Protein AF-A0A0F9E8B2-F1 (afdb_monomer_lite)

Foldseek 3Di:
DWAFDLAWDADPPAQFIFGAIPVRDTAEGFAQVCRPPPVSRVDHDDLVRAPPLPAQQFLPLGGGNHDVVFFWGKDFADDPDPQNPHAHPTHGIGTGGQWEDDPNDIAGAFAKDKDDQQCLQQQFAFDFIWIWTRHSHDIDIHTLDTQCQWHKDWDDDPNGIDIDTDGAFFPCQQVDFFQVVLPPPVRHQKHKAFAFHLDAPPVRAAWFQDPVRGTDGADPPHPGGGMGIFGPNAGYDPPVDPPDCLVVLLVSLDDDDDWDWDQDPVGFTFTCPPQQCQPDDGGDGPVPGHLPGPNLVVSQSRSSRNYNGAWDAHSVRHTDPPPDRSDDDDDDDPPD

pLDDT: mean 89.13, std 10.37, range [38.72, 98.44]

Organism: NCBI:txid412755

Structure (mmCIF, N/CA/C/O backbone):
data_AF-A0A0F9E8B2-F1
#
_entry.id   AF-A0A0F9E8B2-F1
#
loop_
_atom_site.group_PDB
_atom_site.id
_atom_site.type_symbol
_atom_site.label_atom_id
_atom_site.label_alt_id
_atom_site.label_comp_id
_atom_site.label_asym_id
_atom_site.label_entity_id
_atom_site.label_seq_id
_atom_site.pdbx_PDB_ins_code
_atom_site.Cartn_x
_atom_site.Cartn_y
_atom_site.Cartn_z
_atom_site.occupancy
_atom_site.B_iso_or_equiv
_atom_site.auth_seq_id
_atom_site.auth_comp_id
_atom_site.auth_asym_id
_atom_site.auth_atom_id
_atom_site.pdbx_PDB_model_num
ATOM 1 N N . ASN A 1 1 ? 31.759 -3.187 -51.286 1.00 80.44 1 ASN A N 1
ATOM 2 C CA . ASN A 1 1 ? 31.702 -1.986 -50.431 1.00 80.44 1 ASN A CA 1
ATOM 3 C C . ASN A 1 1 ? 30.335 -1.916 -49.799 1.00 80.44 1 ASN A C 1
ATOM 5 O O . ASN A 1 1 ? 29.360 -1.803 -50.535 1.00 80.44 1 ASN A O 1
ATOM 9 N N . CYS A 1 2 ? 30.282 -2.050 -48.478 1.00 89.75 2 CYS A N 1
ATOM 10 C CA . CYS A 1 2 ? 29.084 -1.773 -47.693 1.00 89.75 2 CYS A CA 1
ATOM 11 C C . CYS A 1 2 ? 28.937 -0.250 -47.540 1.00 89.75 2 CYS A C 1
ATOM 13 O O . CYS A 1 2 ? 29.928 0.474 -47.664 1.00 89.75 2 CYS A O 1
ATOM 15 N N . GLY A 1 3 ? 27.720 0.244 -47.345 1.00 92.75 3 GLY A N 1
ATOM 16 C CA . GLY A 1 3 ? 27.439 1.671 -47.211 1.00 92.75 3 GLY A CA 1
ATOM 17 C C . GLY A 1 3 ? 26.191 1.952 -46.371 1.00 92.75 3 GLY A C 1
ATOM 18 O O . GLY A 1 3 ? 25.526 1.005 -45.949 1.00 92.75 3 GLY A O 1
ATOM 19 N N . PRO A 1 4 ? 25.868 3.237 -46.142 1.00 95.94 4 PRO A N 1
ATOM 20 C CA . PRO A 1 4 ? 24.740 3.655 -45.312 1.00 95.94 4 PRO A CA 1
ATOM 21 C C . PRO A 1 4 ? 23.388 3.118 -45.793 1.00 95.94 4 PRO A C 1
ATOM 23 O O . PRO A 1 4 ? 23.153 3.023 -47.002 1.00 95.94 4 PRO A O 1
ATOM 26 N N . THR A 1 5 ? 22.467 2.843 -44.864 1.00 96.44 5 THR A N 1
ATOM 27 C CA . THR A 1 5 ? 21.062 2.531 -45.183 1.00 96.44 5 THR A CA 1
ATOM 28 C C . THR A 1 5 ? 20.081 3.223 -44.238 1.00 96.44 5 THR A C 1
ATOM 30 O O . THR A 1 5 ? 20.469 3.899 -43.292 1.00 96.44 5 THR A O 1
ATOM 33 N N . GLU A 1 6 ? 18.790 3.067 -44.530 1.00 96.75 6 GLU A N 1
ATOM 34 C CA . GLU A 1 6 ? 17.672 3.491 -43.679 1.00 96.75 6 GLU A CA 1
ATOM 35 C C . GLU A 1 6 ? 17.124 2.357 -42.802 1.00 96.75 6 GLU A C 1
ATOM 37 O O . GLU A 1 6 ? 16.133 2.539 -42.101 1.00 96.75 6 GLU A O 1
ATOM 42 N N . ARG A 1 7 ? 17.725 1.167 -42.863 1.00 97.88 7 ARG A N 1
ATOM 43 C CA . ARG A 1 7 ? 17.273 0.020 -42.081 1.00 97.88 7 ARG A CA 1
ATOM 44 C C . ARG A 1 7 ? 17.800 0.145 -40.662 1.00 97.88 7 ARG A C 1
ATOM 46 O O . ARG A 1 7 ? 18.973 0.464 -40.467 1.00 97.88 7 ARG A O 1
ATOM 53 N N . THR A 1 8 ? 16.941 -0.164 -39.702 1.00 98.44 8 THR A N 1
ATOM 54 C CA . THR A 1 8 ? 17.300 -0.262 -38.289 1.00 98.44 8 THR A CA 1
ATOM 55 C C . THR A 1 8 ? 17.007 -1.658 -37.749 1.00 98.44 8 THR A C 1
ATOM 57 O O . THR A 1 8 ? 16.331 -2.449 -38.415 1.00 98.44 8 THR A O 1
ATOM 60 N N . VAL A 1 9 ? 17.560 -1.989 -36.582 1.00 98.38 9 VAL A N 1
ATOM 61 C CA . VAL A 1 9 ? 17.385 -3.286 -35.917 1.00 98.38 9 VAL A CA 1
ATOM 62 C C . VAL A 1 9 ? 17.543 -3.148 -34.400 1.00 98.38 9 VAL A C 1
ATOM 64 O O . VAL A 1 9 ? 18.295 -2.286 -33.946 1.00 98.38 9 VAL A O 1
ATOM 67 N N . CYS A 1 10 ? 16.877 -4.019 -33.638 1.00 98.06 10 CYS A N 1
ATOM 68 C CA . CYS A 1 10 ? 17.237 -4.298 -32.244 1.00 98.06 10 CYS A CA 1
ATOM 69 C C . CYS A 1 10 ? 18.294 -5.395 -32.192 1.00 98.06 10 CYS A C 1
ATOM 71 O O . CYS A 1 10 ? 18.151 -6.428 -32.853 1.00 98.06 10 CYS A O 1
ATOM 73 N N . VAL A 1 11 ? 19.343 -5.184 -31.407 1.00 95.31 11 VAL A N 1
ATOM 74 C CA . VAL A 1 11 ? 20.424 -6.156 -31.246 1.00 95.31 11 VAL A CA 1
ATOM 75 C C . VAL A 1 11 ? 20.169 -6.979 -29.986 1.00 95.31 11 VAL A C 1
ATOM 77 O O . VAL A 1 11 ? 19.734 -6.460 -28.966 1.00 95.31 11 VAL A O 1
ATOM 80 N N . GLU A 1 12 ? 20.413 -8.285 -30.052 1.00 91.94 12 GLU A N 1
ATOM 81 C CA . GLU A 1 12 ? 20.274 -9.153 -28.881 1.00 91.94 12 GLU A CA 1
ATOM 82 C C . GLU A 1 12 ? 21.251 -8.717 -27.775 1.00 91.94 12 GLU A C 1
ATOM 84 O O . GLU A 1 12 ? 22.438 -8.521 -28.041 1.00 91.94 12 GLU A O 1
ATOM 89 N N . ASN A 1 13 ? 20.762 -8.603 -26.536 1.00 89.12 13 ASN A N 1
ATOM 90 C CA . ASN A 1 13 ? 21.507 -8.088 -25.374 1.00 89.12 13 ASN A CA 1
ATOM 91 C C . ASN A 1 13 ? 21.935 -6.611 -25.477 1.00 89.12 13 ASN A C 1
ATOM 93 O O . ASN A 1 13 ? 22.903 -6.208 -24.834 1.00 89.12 13 ASN A O 1
ATOM 97 N N . SER A 1 14 ? 21.233 -5.813 -26.278 1.00 93.38 14 SER A N 1
ATOM 98 C CA . SER A 1 14 ? 21.387 -4.361 -26.336 1.00 93.38 14 SER A CA 1
ATOM 99 C C . SER A 1 14 ? 20.008 -3.713 -26.321 1.00 93.38 14 SER A C 1
ATOM 101 O O . SER A 1 14 ? 19.057 -4.219 -26.920 1.00 93.38 14 SER A O 1
ATOM 103 N N . ASP A 1 15 ? 19.904 -2.598 -25.607 1.00 95.94 15 ASP A N 1
ATOM 104 C CA . ASP A 1 15 ? 18.668 -1.826 -25.528 1.00 95.94 15 ASP A CA 1
ATOM 105 C C . ASP A 1 15 ? 18.514 -0.886 -26.715 1.00 95.94 15 ASP A C 1
ATOM 107 O O . ASP A 1 15 ? 17.421 -0.396 -26.973 1.00 95.94 15 ASP A O 1
ATOM 111 N N . GLU A 1 16 ? 19.597 -0.585 -27.423 1.00 97.75 16 GLU A N 1
ATOM 112 C CA . GLU A 1 16 ? 19.636 0.444 -28.442 1.00 97.75 16 GLU A CA 1
ATOM 113 C C . GLU A 1 16 ? 19.047 -0.008 -29.786 1.00 97.75 16 GLU A C 1
ATOM 115 O O . GLU A 1 16 ? 19.084 -1.171 -30.197 1.00 97.75 16 GLU A O 1
ATOM 120 N N . VAL A 1 17 ? 18.528 0.966 -30.530 1.00 98.38 17 VAL A N 1
ATOM 121 C CA . VAL A 1 17 ? 18.198 0.799 -31.945 1.00 98.38 17 VAL A CA 1
ATOM 122 C C . VAL A 1 17 ? 19.458 1.087 -32.748 1.00 98.38 17 VAL A C 1
ATOM 124 O O . VAL A 1 17 ? 20.000 2.187 -32.664 1.00 98.38 17 VAL A O 1
ATOM 127 N N . HIS A 1 18 ? 19.890 0.151 -33.588 1.00 98.31 18 HIS A N 1
ATOM 128 C CA . HIS A 1 18 ? 21.066 0.316 -34.444 1.00 98.31 18 HIS A CA 1
ATOM 129 C C . HIS A 1 18 ? 20.686 0.484 -35.909 1.00 98.31 18 HIS A C 1
ATOM 131 O O . HIS A 1 18 ? 19.728 -0.124 -36.386 1.00 98.31 18 HIS A O 1
ATOM 137 N N . PHE A 1 19 ? 21.471 1.258 -36.657 1.00 98.12 19 PHE A N 1
ATOM 138 C CA . PHE A 1 19 ? 21.448 1.202 -38.114 1.00 98.12 19 PHE A CA 1
ATOM 139 C C . PHE A 1 19 ? 22.011 -0.132 -38.629 1.00 98.12 19 PHE A C 1
ATOM 141 O O . PHE A 1 19 ? 22.868 -0.754 -38.003 1.00 98.12 19 PHE A O 1
ATOM 148 N N . LEU A 1 20 ? 21.581 -0.534 -39.825 1.00 97.75 20 LEU A N 1
ATOM 149 C CA . LEU A 1 20 ? 22.220 -1.586 -40.615 1.00 97.75 20 LEU A CA 1
ATOM 150 C C . LEU A 1 20 ? 22.901 -0.990 -41.849 1.00 97.75 20 LEU A C 1
ATOM 152 O O . LEU A 1 20 ? 22.376 -0.068 -42.477 1.00 97.75 20 LEU A O 1
ATOM 156 N N . ASP A 1 21 ? 24.047 -1.532 -42.247 1.00 96.44 21 ASP A N 1
ATOM 157 C CA . ASP A 1 21 ? 24.669 -1.191 -43.530 1.00 96.44 21 ASP A CA 1
ATOM 158 C C . ASP A 1 21 ? 24.042 -1.976 -44.709 1.00 96.44 21 ASP A C 1
ATOM 160 O O . ASP A 1 21 ? 23.182 -2.848 -44.542 1.00 96.44 21 ASP A O 1
ATOM 164 N N . THR A 1 22 ? 24.457 -1.676 -45.946 1.00 96.62 22 THR A N 1
ATOM 165 C CA . THR A 1 22 ? 23.953 -2.370 -47.151 1.00 96.62 22 THR A CA 1
ATOM 166 C C . THR A 1 22 ? 24.322 -3.855 -47.215 1.00 96.62 22 THR A C 1
ATOM 168 O O . THR A 1 22 ? 23.756 -4.581 -48.032 1.00 96.62 22 THR A O 1
ATOM 171 N N . CYS A 1 23 ? 25.251 -4.312 -46.376 1.00 96.19 23 CYS A N 1
ATOM 172 C CA . CYS A 1 23 ? 25.655 -5.706 -46.230 1.00 96.19 23 CYS A CA 1
ATOM 173 C C . CYS A 1 23 ? 24.922 -6.420 -45.080 1.00 96.19 23 CYS A C 1
ATOM 175 O O . CYS A 1 23 ? 25.044 -7.637 -44.961 1.00 96.19 23 CYS A O 1
ATOM 177 N N . GLY A 1 24 ? 24.134 -5.694 -44.279 1.00 95.19 24 GLY A N 1
ATOM 178 C CA . GLY A 1 24 ? 23.417 -6.218 -43.120 1.00 95.19 24 GLY A CA 1
ATOM 179 C C . GLY A 1 24 ? 24.245 -6.270 -41.836 1.00 95.19 24 GLY A C 1
ATOM 180 O O . GLY A 1 24 ? 23.806 -6.905 -40.883 1.00 95.19 24 GLY A O 1
ATOM 181 N N . ASN A 1 25 ? 25.412 -5.625 -41.793 1.00 95.69 25 ASN A N 1
ATOM 182 C CA . ASN A 1 25 ? 26.178 -5.500 -40.556 1.00 95.69 25 ASN A CA 1
ATOM 183 C C . ASN A 1 25 ? 25.550 -4.433 -39.653 1.00 95.69 25 ASN A C 1
ATOM 185 O O . ASN A 1 25 ? 25.033 -3.425 -40.145 1.00 95.69 25 ASN A O 1
ATOM 189 N N . ILE A 1 26 ? 25.637 -4.653 -38.340 1.00 96.62 26 ILE A N 1
ATOM 190 C CA . ILE A 1 26 ? 25.276 -3.664 -37.321 1.00 96.62 26 ILE A CA 1
ATOM 191 C C . ILE A 1 26 ? 26.219 -2.465 -37.462 1.00 96.62 26 ILE A C 1
ATOM 193 O O . ILE A 1 26 ? 27.437 -2.630 -37.515 1.00 96.62 26 ILE A O 1
ATOM 197 N N . ALA A 1 27 ? 25.636 -1.275 -37.546 1.00 96.44 27 ALA A N 1
ATOM 198 C CA . ALA A 1 27 ? 26.332 0.001 -37.530 1.00 96.44 27 ALA A CA 1
ATOM 199 C C . ALA A 1 27 ? 25.998 0.753 -36.229 1.00 96.44 27 ALA A C 1
ATOM 201 O O . ALA A 1 27 ? 25.537 0.171 -35.244 1.00 96.44 27 ALA A O 1
ATOM 202 N N . ASN A 1 28 ? 26.246 2.058 -36.208 1.00 97.75 28 ASN A N 1
ATOM 203 C CA . ASN A 1 28 ? 26.031 2.875 -35.023 1.00 97.75 28 ASN A CA 1
ATOM 204 C C . ASN A 1 28 ? 24.566 2.989 -34.607 1.00 97.75 28 ASN A C 1
ATOM 206 O O . ASN A 1 28 ? 23.651 2.688 -35.381 1.00 97.75 28 ASN A O 1
ATOM 210 N N . ILE A 1 29 ? 24.375 3.441 -33.367 1.00 98.19 29 ILE A N 1
ATOM 211 C CA . ILE A 1 29 ? 23.065 3.750 -32.801 1.00 98.19 29 ILE A CA 1
ATOM 212 C C . ILE A 1 29 ? 22.300 4.663 -33.768 1.00 98.19 29 ILE A C 1
ATOM 214 O O . ILE A 1 29 ? 22.851 5.531 -34.445 1.00 98.19 29 ILE A O 1
ATOM 218 N N . TYR A 1 30 ? 21.003 4.434 -33.880 1.00 98.12 30 TYR A N 1
ATOM 219 C CA . TYR A 1 30 ? 20.139 5.212 -34.738 1.00 98.12 30 TYR A CA 1
ATOM 220 C C . TYR A 1 30 ? 20.132 6.685 -34.296 1.00 98.12 30 TYR A C 1
ATOM 222 O O . TYR A 1 30 ? 19.660 7.027 -33.219 1.00 98.12 30 TYR A O 1
ATOM 230 N N . ASP A 1 31 ? 20.622 7.569 -35.160 1.00 97.56 31 ASP A N 1
ATOM 231 C CA . ASP A 1 31 ? 20.457 9.020 -35.063 1.00 97.56 31 ASP A CA 1
ATOM 232 C C . ASP A 1 31 ? 20.063 9.538 -36.449 1.00 97.56 31 ASP A C 1
ATOM 234 O O . ASP A 1 31 ? 20.843 9.502 -37.410 1.00 97.56 31 ASP A O 1
ATOM 238 N N . SER A 1 32 ? 18.826 10.022 -36.565 1.00 96.69 32 SER A N 1
ATOM 239 C CA . SER A 1 32 ? 18.265 10.509 -37.831 1.00 96.69 32 SER A CA 1
ATOM 240 C C . SER A 1 32 ? 19.109 11.612 -38.485 1.00 96.69 32 SER A C 1
ATOM 242 O O . SER A 1 32 ? 19.188 11.680 -39.715 1.00 96.69 32 SER A O 1
ATOM 244 N N . SER A 1 33 ? 19.802 12.432 -37.686 1.00 96.12 33 SER A N 1
ATOM 245 C CA . SER A 1 33 ? 20.656 13.523 -38.164 1.00 96.12 33 SER A CA 1
ATOM 246 C C . SER A 1 33 ? 21.980 13.027 -38.758 1.00 96.12 33 SER A C 1
ATOM 248 O O . SER A 1 33 ? 22.624 13.739 -39.535 1.00 96.12 33 SER A O 1
ATOM 250 N N . LYS A 1 34 ? 22.383 11.792 -38.438 1.00 96.06 34 LYS A N 1
ATOM 251 C CA . LYS A 1 34 ? 23.667 11.200 -38.839 1.00 96.06 34 LYS A CA 1
ATOM 252 C C . LYS A 1 34 ? 23.567 10.262 -40.035 1.00 96.06 34 LYS A C 1
ATOM 254 O O . LYS A 1 34 ? 24.598 9.829 -40.543 1.00 96.06 34 LYS A O 1
ATOM 259 N N . LYS A 1 35 ? 22.364 10.025 -40.571 1.00 94.56 35 LYS A N 1
ATOM 260 C CA . LYS A 1 35 ? 22.141 9.176 -41.758 1.00 94.56 35 LYS A CA 1
ATOM 261 C C . LYS A 1 35 ? 23.111 9.486 -42.909 1.00 94.56 35 LYS A C 1
ATOM 263 O O . LYS A 1 35 ? 23.653 8.570 -43.515 1.00 94.56 35 LYS A O 1
ATOM 268 N N . ASN A 1 36 ? 23.343 10.765 -43.206 1.00 94.69 36 ASN A N 1
ATOM 269 C CA . ASN A 1 36 ? 24.212 11.195 -44.310 1.00 94.69 36 ASN A CA 1
ATOM 270 C C . ASN A 1 36 ? 25.625 11.612 -43.851 1.00 94.69 36 ASN A C 1
ATOM 272 O O . ASN A 1 36 ? 26.371 12.203 -44.630 1.00 94.69 36 ASN A O 1
ATOM 276 N N . ASN A 1 37 ? 25.993 11.358 -42.592 1.00 95.88 37 ASN A N 1
ATOM 277 C CA . ASN A 1 37 ? 27.282 11.759 -42.040 1.00 95.88 37 ASN A CA 1
ATOM 278 C C . ASN A 1 37 ? 28.338 10.674 -42.299 1.00 95.88 37 ASN A C 1
ATOM 280 O O . ASN A 1 37 ? 28.351 9.642 -41.641 1.00 95.88 37 ASN A O 1
ATOM 284 N N . GLN A 1 38 ? 29.255 10.925 -43.233 1.00 93.69 38 GLN A N 1
ATOM 285 C CA . GLN A 1 38 ? 30.275 9.948 -43.621 1.00 93.69 38 GLN A CA 1
ATOM 286 C C . GLN A 1 38 ? 31.204 9.531 -42.469 1.00 93.69 38 GLN A C 1
ATOM 288 O O . GLN A 1 38 ? 31.605 8.373 -42.421 1.00 93.69 38 GLN A O 1
ATOM 293 N N . GLU A 1 39 ? 31.521 10.440 -41.546 1.00 94.38 39 GLU A N 1
ATOM 294 C CA . GLU A 1 39 ? 32.347 10.146 -40.369 1.00 94.38 39 GLU A CA 1
ATOM 295 C C . GLU A 1 39 ? 31.612 9.189 -39.422 1.00 94.38 39 GLU A C 1
ATOM 297 O O . GLU A 1 39 ? 32.168 8.168 -39.024 1.00 94.38 39 GLU A O 1
ATOM 302 N N . TYR A 1 40 ? 30.323 9.438 -39.174 1.00 95.31 40 TYR A N 1
ATOM 303 C CA . TYR A 1 40 ? 29.476 8.558 -38.365 1.00 95.31 40 TYR A CA 1
ATOM 304 C C . TYR A 1 40 ? 29.308 7.158 -38.965 1.00 95.31 40 TYR A C 1
ATOM 306 O O . TYR A 1 40 ? 28.987 6.235 -38.244 1.00 95.31 40 TYR A O 1
ATOM 314 N N . TRP A 1 41 ? 29.511 6.961 -40.267 1.00 95.56 41 TRP A N 1
ATOM 315 C CA . TRP A 1 41 ? 29.473 5.626 -40.883 1.00 95.56 41 TRP A CA 1
ATOM 316 C C . TRP A 1 41 ? 30.859 4.995 -41.064 1.00 95.56 41 TRP A C 1
ATOM 318 O O . TRP A 1 41 ? 30.955 3.860 -41.527 1.00 95.56 41 TRP A O 1
ATOM 328 N N . SER A 1 42 ? 31.931 5.730 -40.753 1.00 92.56 42 SER A N 1
ATOM 329 C CA . SER A 1 42 ? 33.308 5.278 -40.975 1.00 92.56 42 SER A CA 1
ATOM 330 C C . SER A 1 42 ? 33.872 4.437 -39.831 1.00 92.56 42 SER A C 1
ATOM 332 O O . SER A 1 42 ? 34.730 3.589 -40.076 1.00 92.56 42 SER A O 1
ATOM 334 N N . GLU A 1 43 ? 33.370 4.631 -38.613 1.00 92.50 43 GLU A N 1
ATOM 335 C CA . GLU A 1 43 ? 33.801 3.913 -37.414 1.00 92.50 43 GLU A CA 1
ATOM 336 C C . GLU A 1 43 ? 32.648 3.721 -36.429 1.00 92.50 43 GLU A C 1
ATOM 338 O O . GLU A 1 43 ? 31.676 4.480 -36.446 1.00 92.50 43 GLU A O 1
ATOM 343 N N . MET A 1 44 ? 32.762 2.697 -35.579 1.00 94.44 44 MET A N 1
ATOM 344 C CA . MET A 1 44 ? 31.798 2.462 -34.509 1.00 94.44 44 MET A CA 1
ATOM 345 C C . MET A 1 44 ? 31.971 3.520 -33.421 1.00 94.44 44 MET A C 1
ATOM 347 O O . MET A 1 44 ? 33.090 3.777 -32.984 1.00 94.44 44 MET A O 1
ATOM 351 N N . LYS A 1 45 ? 30.863 4.131 -33.026 1.00 95.19 45 LYS A N 1
ATOM 352 C CA . LYS A 1 45 ? 30.769 5.191 -32.034 1.00 95.19 45 LYS A CA 1
ATOM 353 C C . LYS A 1 45 ? 30.285 4.621 -30.722 1.00 95.19 45 LYS A C 1
ATOM 355 O O . LYS A 1 45 ? 29.384 3.779 -30.707 1.00 95.19 45 LYS A O 1
ATOM 360 N N . ASP A 1 46 ? 30.852 5.133 -29.641 1.00 93.44 46 ASP A N 1
ATOM 361 C CA . ASP A 1 46 ? 30.318 4.848 -28.323 1.00 93.44 46 ASP A CA 1
ATOM 362 C C . ASP A 1 46 ? 28.939 5.500 -28.168 1.00 93.44 46 ASP A C 1
ATOM 364 O O . ASP A 1 46 ? 28.543 6.429 -28.888 1.00 93.44 46 ASP A O 1
ATOM 368 N N . ARG A 1 47 ? 28.185 5.005 -27.189 1.00 92.31 47 ARG A N 1
ATOM 369 C CA . ARG A 1 47 ? 26.873 5.549 -26.837 1.00 92.31 47 ARG A CA 1
ATOM 370 C C . ARG A 1 47 ? 26.932 7.057 -26.581 1.00 92.31 47 ARG A C 1
ATOM 372 O O . ARG A 1 47 ? 26.080 7.790 -27.082 1.00 92.31 47 ARG A O 1
ATOM 379 N N . ASP A 1 48 ? 27.967 7.519 -25.883 1.00 93.88 48 ASP A N 1
ATOM 380 C CA . ASP A 1 48 ? 28.161 8.931 -25.532 1.00 93.88 48 ASP A CA 1
ATOM 381 C C . ASP A 1 48 ? 28.414 9.842 -26.742 1.00 93.88 48 ASP A C 1
ATOM 383 O O . ASP A 1 48 ? 28.167 11.046 -26.685 1.00 93.88 48 ASP A O 1
ATOM 387 N N . GLU A 1 49 ? 28.867 9.269 -27.858 1.00 93.69 49 GLU A N 1
ATOM 388 C CA . GLU A 1 49 ? 29.087 9.974 -29.124 1.00 93.69 49 GLU A CA 1
ATOM 389 C C . GLU A 1 49 ? 27.862 9.932 -30.055 1.00 93.69 49 GLU A C 1
ATOM 391 O O . GLU A 1 49 ? 27.882 10.498 -31.156 1.00 93.69 49 GLU A O 1
ATOM 396 N N . SER A 1 50 ? 26.800 9.243 -29.636 1.00 92.56 50 SER A N 1
ATOM 397 C CA . SER A 1 50 ? 25.539 9.145 -30.367 1.00 92.56 50 SER A CA 1
ATOM 398 C C . SER A 1 50 ? 24.565 10.246 -29.919 1.00 92.56 50 SER A C 1
ATOM 400 O O . SER A 1 50 ? 24.967 11.350 -29.550 1.00 92.56 50 SER A O 1
ATOM 402 N N . CYS A 1 51 ? 23.261 10.002 -30.012 1.00 95.75 51 CYS A N 1
ATOM 403 C CA . CYS A 1 51 ? 22.238 10.960 -29.610 1.00 95.75 51 CYS A CA 1
ATOM 404 C C . CYS A 1 51 ? 21.837 10.752 -28.141 1.00 95.75 51 CYS A C 1
ATOM 406 O O . CYS A 1 51 ? 21.657 9.620 -27.708 1.00 95.75 51 CYS A O 1
ATOM 408 N N . ASN A 1 52 ? 21.675 11.847 -27.389 1.00 95.19 52 ASN A N 1
ATOM 409 C CA . ASN A 1 52 ? 21.066 11.895 -26.048 1.00 95.19 52 ASN A CA 1
ATOM 410 C C . ASN A 1 52 ? 21.378 10.686 -25.128 1.00 95.19 52 ASN A C 1
ATOM 412 O O . ASN A 1 52 ? 20.449 10.023 -24.663 1.00 95.19 52 ASN A O 1
ATOM 416 N N . PRO A 1 53 ? 22.658 10.379 -24.849 1.00 94.31 53 PRO A N 1
ATOM 417 C CA . PRO A 1 53 ? 23.054 9.162 -24.125 1.00 94.31 53 PRO A CA 1
ATOM 418 C C . PRO A 1 53 ? 22.494 9.075 -22.697 1.00 94.31 53 PRO A C 1
ATOM 420 O O . PRO A 1 53 ? 22.253 7.974 -22.200 1.00 94.31 53 PRO A O 1
ATOM 423 N N . ASN A 1 54 ? 22.237 10.235 -22.084 1.00 94.94 54 ASN A N 1
ATOM 424 C CA . ASN A 1 54 ? 21.780 10.406 -20.701 1.00 94.94 54 ASN A CA 1
ATOM 425 C C . ASN A 1 54 ? 20.248 10.491 -20.570 1.00 94.94 54 ASN A C 1
ATOM 427 O O . ASN A 1 54 ? 19.737 11.068 -19.615 1.00 94.94 54 ASN A O 1
ATOM 431 N N . SER A 1 55 ? 19.497 10.013 -21.559 1.00 95.94 55 SER A N 1
ATOM 432 C CA . SER A 1 55 ? 18.033 10.037 -21.551 1.00 95.94 55 SER A CA 1
ATOM 433 C C . SER A 1 55 ? 17.484 8.679 -21.969 1.00 95.94 55 SER A C 1
ATOM 435 O O . SER A 1 55 ? 18.156 7.928 -22.672 1.00 95.94 55 SER A O 1
ATOM 437 N N . ALA A 1 56 ? 16.247 8.379 -21.576 1.00 96.31 56 ALA A N 1
ATOM 438 C CA . ALA A 1 56 ? 15.551 7.174 -22.025 1.00 96.31 56 ALA A CA 1
ATOM 439 C C . ALA A 1 56 ? 15.342 7.173 -23.550 1.00 96.31 56 ALA A C 1
ATOM 441 O O . ALA A 1 56 ? 15.420 6.153 -24.216 1.00 96.31 56 ALA A O 1
ATOM 442 N N . ASN A 1 57 ? 15.083 8.343 -24.143 1.00 97.62 57 ASN A N 1
ATOM 443 C CA . ASN A 1 57 ? 14.687 8.452 -25.552 1.00 97.62 57 ASN A CA 1
ATOM 444 C C . ASN A 1 57 ? 13.406 7.658 -25.893 1.00 97.62 57 ASN A C 1
ATOM 446 O O . ASN A 1 57 ? 13.131 7.437 -27.072 1.00 97.62 57 ASN A O 1
ATOM 450 N N . ALA A 1 58 ? 12.598 7.290 -24.890 1.00 97.38 58 ALA A N 1
ATOM 451 C CA . ALA A 1 58 ? 11.299 6.646 -25.054 1.00 97.38 58 ALA A CA 1
ATOM 452 C C . ALA A 1 58 ? 10.418 7.414 -26.057 1.00 97.38 58 ALA A C 1
ATOM 454 O O . ALA A 1 58 ? 10.244 8.631 -25.967 1.00 97.38 58 ALA A O 1
ATOM 455 N N . GLY A 1 59 ? 9.914 6.715 -27.074 1.00 97.00 59 GLY A N 1
ATOM 456 C CA . GLY A 1 59 ? 9.103 7.292 -28.146 1.00 97.00 59 GLY A CA 1
ATOM 457 C C . GLY A 1 59 ? 9.832 8.289 -29.060 1.00 97.00 59 GLY A C 1
ATOM 458 O O . GLY A 1 59 ? 9.180 8.929 -29.892 1.00 97.00 59 GLY A O 1
ATOM 459 N N . SER A 1 60 ? 11.158 8.439 -28.953 1.00 97.75 60 SER A N 1
ATOM 460 C CA . SER A 1 60 ? 11.926 9.366 -29.786 1.00 97.75 60 SER A CA 1
ATOM 461 C C . SER A 1 60 ? 11.921 8.935 -31.246 1.00 97.75 60 SER A C 1
ATOM 463 O O . SER A 1 60 ? 12.394 7.865 -31.615 1.00 97.75 60 SER A O 1
ATOM 465 N N . THR A 1 61 ? 11.443 9.817 -32.123 1.00 97.75 61 THR A N 1
ATOM 466 C CA . THR A 1 61 ? 11.408 9.532 -33.566 1.00 97.75 61 THR A CA 1
ATOM 467 C C . THR A 1 61 ? 12.758 9.706 -34.258 1.00 97.75 61 THR A C 1
ATOM 469 O O . THR A 1 61 ? 12.863 9.389 -35.441 1.00 97.75 61 THR A O 1
ATOM 472 N N . ILE A 1 62 ? 13.766 10.230 -33.552 1.00 98.00 62 ILE A N 1
ATOM 473 C CA . ILE A 1 62 ? 15.047 10.666 -34.124 1.00 98.00 62 ILE A CA 1
ATOM 474 C C . ILE A 1 62 ? 16.272 10.005 -33.499 1.00 98.00 62 ILE A C 1
ATOM 476 O O . ILE A 1 62 ? 17.358 10.163 -34.055 1.00 98.00 62 ILE A O 1
ATOM 480 N N . CYS A 1 63 ? 16.112 9.332 -32.358 1.00 98.00 63 CYS A N 1
ATOM 481 C CA . CYS A 1 63 ? 17.209 8.802 -31.561 1.00 98.00 63 CYS A CA 1
ATOM 482 C C . CYS A 1 63 ? 16.899 7.391 -31.060 1.00 98.00 63 CYS A C 1
ATOM 484 O O . CYS A 1 63 ? 15.830 7.148 -30.510 1.00 98.00 63 CYS A O 1
ATOM 486 N N . GLY A 1 64 ? 17.858 6.491 -31.239 1.00 97.94 64 GLY A N 1
ATOM 487 C CA . GLY A 1 64 ? 17.815 5.087 -30.852 1.00 97.94 64 GLY A CA 1
ATOM 488 C C . GLY A 1 64 ? 18.659 4.735 -29.636 1.00 97.94 64 GLY A C 1
ATOM 489 O O . GLY A 1 64 ? 18.874 3.556 -29.387 1.00 97.94 64 GLY A O 1
ATOM 490 N N . SER A 1 65 ? 19.184 5.728 -28.916 1.00 97.94 65 SER A N 1
ATOM 491 C CA . SER A 1 65 ? 20.025 5.530 -27.728 1.00 97.94 65 SER A CA 1
ATOM 492 C C . SER A 1 65 ? 19.163 5.194 -26.508 1.00 97.94 65 SER A C 1
ATOM 494 O O . SER A 1 65 ? 19.035 5.987 -25.575 1.00 97.94 65 SER A O 1
ATOM 496 N N . CYS A 1 66 ? 18.470 4.058 -26.558 1.00 98.00 66 CYS A N 1
ATOM 497 C CA . CYS A 1 66 ? 17.542 3.660 -25.504 1.00 98.00 66 CYS A CA 1
ATOM 498 C C . CYS A 1 66 ? 18.294 3.375 -24.202 1.00 98.00 66 CYS A C 1
ATOM 500 O O . CYS A 1 66 ? 19.497 3.109 -24.194 1.00 98.00 66 CYS A O 1
ATOM 502 N N . ASN A 1 67 ? 17.605 3.463 -23.075 1.00 96.81 67 ASN A N 1
ATOM 503 C CA . ASN A 1 67 ? 18.170 3.169 -21.767 1.00 96.81 67 ASN A CA 1
ATOM 504 C C . ASN A 1 67 ? 17.160 2.400 -20.922 1.00 96.81 67 ASN A C 1
ATOM 506 O O . ASN A 1 67 ? 16.159 2.981 -20.494 1.00 96.81 67 ASN A O 1
ATOM 510 N N . TYR A 1 68 ? 17.438 1.124 -20.664 1.00 96.06 68 TYR A N 1
ATOM 511 C CA . TYR A 1 68 ? 16.541 0.271 -19.893 1.00 96.06 68 TYR A CA 1
ATOM 512 C C . TYR A 1 68 ? 16.365 0.768 -18.461 1.00 96.06 68 TYR A C 1
ATOM 514 O O . TYR A 1 68 ? 15.241 0.859 -17.975 1.00 96.06 68 TYR A O 1
ATOM 522 N N . LEU A 1 69 ? 17.461 1.189 -17.823 1.00 94.19 69 LEU A N 1
ATOM 523 C CA . LEU A 1 69 ? 17.441 1.722 -16.459 1.00 94.19 69 LEU A CA 1
ATOM 524 C C . LEU A 1 69 ? 16.669 3.041 -16.348 1.00 94.19 69 LEU A C 1
ATOM 526 O O . LEU A 1 69 ? 16.192 3.362 -15.270 1.00 94.19 69 LEU A O 1
ATOM 530 N N . LEU A 1 70 ? 16.535 3.793 -17.447 1.00 95.56 70 LEU A N 1
ATOM 531 C CA . LEU A 1 70 ? 15.697 4.998 -17.505 1.00 95.56 70 LEU A CA 1
ATOM 532 C C . LEU A 1 70 ? 14.315 4.726 -18.129 1.00 95.56 70 LEU A C 1
ATOM 534 O O . LEU A 1 70 ? 13.626 5.665 -18.514 1.00 95.56 70 LEU A O 1
ATOM 538 N N . GLY A 1 71 ? 13.917 3.459 -18.283 1.00 97.00 71 GLY A N 1
ATOM 539 C CA . GLY A 1 71 ? 12.569 3.082 -18.710 1.00 97.00 71 GLY A CA 1
ATOM 540 C C . GLY A 1 71 ? 12.354 3.004 -20.220 1.00 97.00 71 GLY A C 1
ATOM 541 O O . GLY A 1 71 ? 11.287 3.367 -20.713 1.00 97.00 71 GLY A O 1
ATOM 542 N N . SER A 1 72 ? 13.338 2.524 -20.983 1.00 98.12 72 SER A N 1
ATOM 543 C CA . SER A 1 72 ? 13.165 2.325 -22.428 1.00 98.12 72 SER A CA 1
ATOM 544 C C . SER A 1 72 ? 14.015 1.209 -23.026 1.00 98.12 72 SER A C 1
ATOM 546 O O . SER A 1 72 ? 15.148 0.992 -22.617 1.00 98.12 72 SER A O 1
ATOM 548 N N . THR A 1 73 ? 13.517 0.537 -24.059 1.00 98.00 73 THR A N 1
ATOM 549 C CA . THR A 1 73 ? 14.290 -0.496 -24.775 1.00 98.00 73 THR A CA 1
ATOM 550 C C . THR A 1 73 ? 13.897 -0.562 -26.245 1.00 98.00 73 THR A C 1
ATOM 552 O O . THR A 1 73 ? 12.824 -0.096 -26.631 1.00 98.00 73 THR A O 1
ATOM 555 N N . CYS A 1 74 ? 14.751 -1.121 -27.092 1.00 98.19 74 CYS A N 1
ATOM 556 C CA . CYS A 1 74 ? 14.481 -1.243 -28.513 1.00 98.19 74 CYS A CA 1
ATOM 557 C C . CYS A 1 74 ? 13.276 -2.155 -28.764 1.00 98.19 74 CYS A C 1
ATOM 559 O O . CYS A 1 74 ? 13.228 -3.305 -28.328 1.00 98.19 74 CYS A O 1
ATOM 561 N N . LYS A 1 75 ? 12.309 -1.658 -29.538 1.00 97.81 75 LYS A N 1
ATOM 562 C CA . LYS A 1 75 ? 11.153 -2.433 -29.993 1.00 97.81 75 LYS A CA 1
ATOM 563 C C . LYS A 1 75 ? 10.767 -2.041 -31.411 1.00 97.81 75 LYS A C 1
ATOM 565 O O . LYS A 1 75 ? 11.008 -0.918 -31.857 1.00 97.81 75 LYS A O 1
ATOM 570 N N . ALA A 1 76 ? 10.154 -2.974 -32.133 1.00 98.00 76 ALA A N 1
ATOM 571 C CA . ALA A 1 76 ? 9.515 -2.651 -33.400 1.00 98.00 76 ALA A CA 1
ATOM 572 C C . ALA A 1 76 ? 8.376 -1.648 -33.157 1.00 98.00 76 ALA A C 1
ATOM 574 O O . ALA A 1 76 ? 7.620 -1.773 -32.195 1.00 98.00 76 ALA A O 1
ATOM 575 N N . TYR A 1 77 ? 8.258 -0.649 -34.026 1.00 98.19 77 TYR A N 1
ATOM 576 C CA . TYR A 1 77 ? 7.164 0.309 -33.965 1.00 98.19 77 TYR A CA 1
ATOM 577 C C . TYR A 1 77 ? 5.831 -0.373 -34.286 1.00 98.19 77 TYR A C 1
ATOM 579 O O . TYR A 1 77 ? 5.671 -1.005 -35.333 1.00 98.19 77 TYR A O 1
ATOM 587 N N . GLU A 1 78 ? 4.840 -0.152 -33.428 1.00 97.44 78 GLU A N 1
ATOM 588 C CA . GLU A 1 78 ? 3.494 -0.682 -33.585 1.00 97.44 78 GLU A CA 1
ATOM 589 C C . GLU A 1 78 ? 2.477 0.460 -33.570 1.00 97.44 78 GLU A C 1
ATOM 591 O O . GLU A 1 78 ? 2.310 1.193 -32.595 1.00 97.44 78 GLU A O 1
ATOM 596 N N . ARG A 1 79 ? 1.747 0.624 -34.677 1.00 96.06 79 ARG A N 1
ATOM 597 C CA . ARG A 1 79 ? 0.757 1.697 -34.794 1.00 96.06 79 ARG A CA 1
ATOM 598 C C . ARG A 1 79 ? -0.348 1.531 -33.747 1.00 96.06 79 ARG A C 1
ATOM 600 O O . ARG A 1 79 ? -1.116 0.579 -33.813 1.00 96.06 79 ARG A O 1
ATOM 607 N N . GLY A 1 80 ? -0.492 2.532 -32.878 1.00 93.19 80 GLY A N 1
ATOM 608 C CA . GLY A 1 80 ? -1.511 2.554 -31.823 1.00 93.19 80 GLY A CA 1
ATOM 609 C C . GLY A 1 80 ? -1.061 1.920 -30.505 1.00 93.19 80 GLY A C 1
ATOM 610 O O . GLY A 1 80 ? -1.848 1.900 -29.566 1.00 93.19 80 GLY A O 1
ATOM 611 N N . SER A 1 81 ? 0.182 1.437 -30.422 1.00 93.94 81 SER A N 1
ATOM 612 C CA . SER A 1 81 ? 0.786 0.988 -29.169 1.00 93.94 81 SER A CA 1
ATOM 613 C C . SER A 1 81 ? 1.099 2.179 -28.262 1.00 93.94 81 SER A C 1
ATOM 615 O O . SER A 1 81 ? 1.603 3.205 -28.721 1.00 93.94 81 SER A O 1
ATOM 617 N N . ILE A 1 82 ? 0.820 2.029 -26.965 1.00 91.50 82 ILE A N 1
ATOM 618 C CA . ILE A 1 82 ? 1.157 3.028 -25.940 1.00 91.50 82 ILE A CA 1
ATOM 619 C C . ILE A 1 82 ? 2.677 3.088 -25.740 1.00 91.50 82 ILE A C 1
ATOM 621 O O . ILE A 1 82 ? 3.225 4.174 -25.602 1.00 91.50 82 ILE A O 1
ATOM 625 N N . GLN A 1 83 ? 3.356 1.939 -25.820 1.00 94.50 83 GLN A N 1
ATOM 626 C CA . GLN A 1 83 ? 4.809 1.830 -25.654 1.00 94.50 83 GLN A CA 1
ATOM 627 C C . GLN A 1 83 ? 5.583 2.405 -26.846 1.00 94.50 83 GLN A C 1
ATOM 629 O O . GLN A 1 83 ? 6.710 2.861 -26.699 1.00 94.50 83 GLN A O 1
ATOM 634 N N . THR A 1 84 ? 5.001 2.398 -28.050 1.00 96.25 84 THR A N 1
ATOM 635 C CA . THR A 1 84 ? 5.629 2.971 -29.255 1.00 96.25 84 THR A CA 1
ATOM 636 C C . THR A 1 84 ? 4.734 4.058 -29.867 1.00 96.25 84 THR A C 1
ATOM 638 O O . THR A 1 84 ? 4.204 3.906 -30.969 1.00 96.25 84 THR A O 1
ATOM 641 N N . PRO A 1 85 ? 4.547 5.196 -29.168 1.00 93.75 85 PRO A N 1
ATOM 642 C CA . PRO A 1 85 ? 3.495 6.163 -29.493 1.00 93.75 85 PRO A CA 1
ATOM 643 C C . PRO A 1 85 ? 3.736 6.900 -30.818 1.00 93.75 85 PRO A C 1
ATOM 645 O O . PRO A 1 85 ? 2.798 7.408 -31.437 1.00 93.75 85 PRO A O 1
ATOM 648 N N . SER A 1 86 ? 4.989 6.951 -31.274 1.00 96.38 86 SER A N 1
ATOM 649 C CA . SER A 1 86 ? 5.403 7.702 -32.456 1.00 96.38 86 SER A CA 1
ATOM 650 C C . SER A 1 86 ? 6.150 6.816 -33.445 1.00 96.38 86 SER A C 1
ATOM 652 O O . SER A 1 86 ? 6.965 5.985 -33.061 1.00 96.38 86 SER A O 1
ATOM 654 N N . ARG A 1 87 ? 5.894 7.015 -34.743 1.00 97.06 87 ARG A N 1
ATOM 655 C CA . ARG A 1 87 ? 6.623 6.315 -35.808 1.00 97.06 87 ARG A CA 1
ATOM 656 C C . ARG A 1 87 ? 8.039 6.897 -35.938 1.00 97.06 87 ARG A C 1
ATOM 658 O O . ARG A 1 87 ? 8.143 8.121 -36.057 1.00 97.06 87 ARG A O 1
ATOM 665 N N . PRO A 1 88 ? 9.105 6.076 -35.981 1.00 97.50 88 PRO A N 1
ATOM 666 C CA . PRO A 1 88 ? 10.459 6.574 -36.216 1.00 97.50 88 PRO A CA 1
ATOM 667 C C . PRO A 1 88 ? 10.568 7.257 -37.586 1.00 97.50 88 PRO A C 1
ATOM 669 O O . PRO A 1 88 ? 9.880 6.883 -38.541 1.00 97.50 88 PRO A O 1
ATOM 672 N N . GLN A 1 89 ? 11.426 8.275 -37.699 1.00 97.81 89 GLN A N 1
ATOM 673 C CA . GLN A 1 89 ? 11.629 8.980 -38.970 1.00 97.81 89 GLN A CA 1
ATOM 674 C C . GLN A 1 89 ? 12.296 8.090 -40.023 1.00 97.81 89 GLN A C 1
ATOM 676 O O . GLN A 1 89 ? 12.052 8.258 -41.218 1.00 97.81 89 GLN A O 1
ATOM 681 N N . ILE A 1 90 ? 13.159 7.173 -39.581 1.00 96.50 90 ILE A N 1
ATOM 682 C CA . ILE A 1 90 ? 13.906 6.236 -40.418 1.00 96.50 90 ILE A CA 1
ATOM 683 C C . ILE A 1 90 ? 13.862 4.860 -39.748 1.00 96.50 90 ILE A C 1
ATOM 685 O O . ILE A 1 90 ? 14.050 4.757 -38.539 1.00 96.50 90 ILE A O 1
ATOM 689 N N . GLY A 1 91 ? 13.664 3.817 -40.552 1.00 96.81 91 GLY A N 1
ATOM 690 C CA . GLY A 1 91 ? 13.605 2.438 -40.081 1.00 96.81 91 GLY A CA 1
ATOM 691 C C . GLY A 1 91 ? 12.274 2.070 -39.426 1.00 96.81 91 GLY A C 1
ATOM 692 O O . GLY A 1 91 ? 11.274 2.774 -39.576 1.00 96.81 91 GLY A O 1
ATOM 693 N N . ASP A 1 92 ? 12.279 0.938 -38.722 1.00 97.94 92 ASP A N 1
ATOM 694 C CA . ASP A 1 92 ? 11.070 0.285 -38.194 1.00 97.94 92 ASP A CA 1
ATOM 695 C C . ASP A 1 92 ? 11.122 0.057 -36.673 1.00 97.94 92 ASP A C 1
ATOM 697 O O . ASP A 1 92 ? 10.182 -0.483 -36.094 1.00 97.94 92 ASP A O 1
ATOM 701 N N . PHE A 1 93 ? 12.206 0.475 -36.021 1.00 98.44 93 PHE A N 1
ATOM 702 C CA . PHE A 1 93 ? 12.459 0.269 -34.595 1.00 98.44 93 PHE A CA 1
ATOM 703 C C . PHE A 1 93 ? 12.609 1.602 -33.865 1.00 98.44 93 PHE A C 1
ATOM 705 O O . PHE A 1 93 ? 13.063 2.591 -34.444 1.00 98.44 93 PHE A O 1
ATOM 712 N N . ILE A 1 94 ? 12.216 1.620 -32.597 1.00 98.38 94 ILE A N 1
ATOM 713 C CA . ILE A 1 94 ? 12.208 2.794 -31.727 1.00 98.38 94 ILE A CA 1
ATOM 714 C C . ILE A 1 94 ? 12.520 2.369 -30.291 1.00 98.38 94 ILE A C 1
ATOM 716 O O . ILE A 1 94 ? 12.314 1.212 -29.929 1.00 98.38 94 ILE A O 1
ATOM 720 N N . CYS A 1 95 ? 12.979 3.303 -29.464 1.00 98.44 95 CYS A N 1
ATOM 721 C CA . CYS A 1 95 ? 12.986 3.108 -28.020 1.00 98.44 95 CYS A CA 1
ATOM 722 C C . CYS A 1 95 ? 11.542 3.099 -27.515 1.00 98.44 95 CYS A C 1
ATOM 724 O O . CYS A 1 95 ? 10.879 4.137 -27.508 1.00 98.44 95 CYS A O 1
ATOM 726 N N . ALA A 1 96 ? 11.034 1.928 -27.152 1.00 98.06 96 ALA A N 1
ATOM 727 C CA . ALA A 1 96 ? 9.748 1.784 -26.496 1.00 98.06 96 ALA A CA 1
ATOM 728 C C . ALA A 1 96 ? 9.793 2.384 -25.091 1.00 98.06 96 ALA A C 1
ATOM 730 O O . ALA A 1 96 ? 10.809 2.282 -24.414 1.00 98.06 96 ALA A O 1
ATOM 731 N N . ASP A 1 97 ? 8.690 2.993 -24.680 1.00 97.75 97 ASP A N 1
ATOM 732 C CA . ASP A 1 97 ? 8.435 3.443 -23.317 1.00 97.75 97 ASP A CA 1
ATOM 733 C C . ASP A 1 97 ? 8.066 2.239 -22.436 1.00 97.75 97 ASP A C 1
ATOM 735 O O . ASP A 1 97 ? 7.160 1.475 -22.786 1.00 97.75 97 ASP A O 1
ATOM 739 N N . LEU A 1 98 ? 8.798 2.042 -21.337 1.00 97.88 98 LEU A N 1
ATOM 740 C CA . LEU A 1 98 ? 8.572 0.968 -20.363 1.00 97.88 98 LEU A CA 1
ATOM 741 C C . LEU A 1 98 ? 7.817 1.446 -19.116 1.00 97.88 98 LEU A C 1
ATOM 743 O O . LEU A 1 98 ? 7.641 0.648 -18.192 1.00 97.88 98 LEU A O 1
ATOM 747 N N . SER A 1 99 ? 7.383 2.710 -19.084 1.00 97.19 99 SER A N 1
ATOM 748 C CA . SER A 1 99 ? 6.459 3.206 -18.065 1.00 97.19 99 SER A CA 1
ATOM 749 C C . SER A 1 99 ? 5.099 2.516 -18.174 1.00 97.19 99 SER A C 1
ATOM 751 O O . SER A 1 99 ? 4.676 2.054 -19.240 1.00 97.19 99 SER A O 1
ATOM 753 N N . CYS A 1 100 ? 4.401 2.444 -17.049 1.00 96.31 100 CYS A N 1
ATOM 754 C CA . CYS A 1 100 ? 3.093 1.822 -16.946 1.00 96.31 100 CYS A CA 1
ATOM 755 C C . CYS A 1 100 ? 2.012 2.868 -16.715 1.00 96.31 100 CYS A C 1
ATOM 757 O O . CYS A 1 100 ? 2.263 3.945 -16.177 1.00 96.31 100 CYS A O 1
ATOM 759 N N . ARG A 1 101 ? 0.774 2.526 -17.081 1.00 94.19 101 ARG A N 1
ATOM 760 C CA . ARG A 1 101 ? -0.407 3.299 -16.695 1.00 94.19 101 ARG A CA 1
ATOM 761 C C . ARG A 1 101 ? -1.365 2.435 -15.904 1.00 94.19 101 ARG A C 1
ATOM 763 O O . ARG A 1 101 ? -1.787 1.390 -16.394 1.00 94.19 101 ARG A O 1
ATOM 770 N N . TYR A 1 102 ? -1.759 2.909 -14.731 1.00 92.56 102 TYR A N 1
ATOM 771 C CA . TYR A 1 102 ? -2.691 2.214 -13.853 1.00 92.56 102 TYR A CA 1
ATOM 772 C C . TYR A 1 102 ? -3.709 3.210 -13.301 1.00 92.56 102 TYR A C 1
ATOM 774 O O . TYR A 1 102 ? -3.340 4.260 -12.796 1.00 92.56 102 TYR A O 1
ATOM 782 N N . TYR A 1 103 ? -5.000 2.938 -13.516 1.00 91.25 103 TYR A N 1
ATOM 783 C CA . TYR A 1 103 ? -6.121 3.828 -13.164 1.00 91.25 103 TYR A CA 1
ATOM 784 C C . TYR A 1 103 ? -5.963 5.318 -13.533 1.00 91.25 103 TYR A C 1
ATOM 786 O O . TYR A 1 103 ? -6.536 6.196 -12.899 1.00 91.25 103 TYR A O 1
ATOM 794 N N . GLY A 1 104 ? -5.255 5.612 -14.627 1.00 91.06 104 GLY A N 1
ATOM 795 C CA . GLY A 1 104 ? -5.037 6.983 -15.102 1.00 91.06 104 GLY A CA 1
ATOM 796 C C . GLY A 1 104 ? -3.779 7.651 -14.548 1.00 91.06 104 GLY A C 1
ATOM 797 O O . GLY A 1 104 ? -3.406 8.710 -15.052 1.00 91.06 104 GLY A O 1
ATOM 798 N N . GLU A 1 105 ? -3.094 7.012 -13.604 1.00 92.94 105 GLU A N 1
ATOM 799 C CA . GLU A 1 105 ? -1.774 7.404 -13.118 1.00 92.94 105 GLU A CA 1
ATOM 800 C C . GLU A 1 105 ? -0.670 6.737 -13.946 1.00 92.94 105 GLU A C 1
ATOM 802 O O . GLU A 1 105 ? -0.896 5.719 -14.609 1.00 92.94 105 GLU A O 1
ATOM 807 N N . SER A 1 106 ? 0.511 7.355 -13.956 1.00 94.44 106 SER A N 1
ATOM 808 C CA . SER A 1 106 ? 1.688 6.886 -14.688 1.00 94.44 106 SER A CA 1
ATOM 809 C C . SER A 1 106 ? 2.762 6.487 -13.693 1.00 94.44 106 SER A C 1
ATOM 811 O O . SER A 1 106 ? 2.998 7.235 -12.752 1.00 94.44 106 SER A O 1
ATOM 813 N N . TYR A 1 107 ? 3.419 5.362 -13.954 1.00 96.19 107 TYR A N 1
ATOM 814 C CA . TYR A 1 107 ? 4.473 4.815 -13.107 1.00 96.19 107 TYR A CA 1
ATOM 815 C C . TYR A 1 107 ? 5.722 4.560 -13.940 1.00 96.19 107 TYR A C 1
ATOM 817 O O . TYR A 1 107 ? 5.629 4.084 -15.076 1.00 96.19 107 TYR A O 1
ATOM 825 N N . GLU A 1 108 ? 6.883 4.891 -13.399 1.00 96.94 108 GLU A N 1
ATOM 826 C CA . GLU A 1 108 ? 8.169 4.636 -14.028 1.00 96.94 108 GLU A CA 1
ATOM 827 C C . GLU A 1 108 ? 8.512 3.143 -14.020 1.00 96.94 108 GLU A C 1
ATOM 829 O O . GLU A 1 108 ? 8.014 2.339 -13.228 1.00 96.94 108 GLU A O 1
ATOM 834 N N . HIS A 1 109 ? 9.377 2.749 -14.952 1.00 97.06 109 HIS A N 1
ATOM 835 C CA . HIS A 1 109 ? 9.829 1.371 -15.036 1.00 97.06 109 HIS A CA 1
ATOM 836 C C . HIS A 1 109 ? 10.558 0.955 -13.752 1.00 97.06 109 HIS A C 1
ATOM 838 O O . HIS A 1 109 ? 11.559 1.561 -13.378 1.00 97.06 109 HIS A O 1
ATOM 844 N N . GLY A 1 110 ? 10.094 -0.127 -13.129 1.00 97.00 110 GLY A N 1
ATOM 845 C CA . GLY A 1 110 ? 10.646 -0.652 -11.885 1.00 97.00 110 GLY A CA 1
ATOM 846 C C . GLY A 1 110 ? 9.974 -0.110 -10.625 1.00 97.00 110 GLY A C 1
ATOM 847 O O . GLY A 1 110 ? 10.274 -0.620 -9.546 1.00 97.00 110 GLY A O 1
ATOM 848 N N . GLU A 1 111 ? 9.070 0.869 -10.735 1.00 97.88 111 GLU A N 1
ATOM 849 C CA . GLU A 1 111 ? 8.305 1.332 -9.581 1.00 97.88 111 GLU A CA 1
ATOM 850 C C . GLU A 1 111 ? 7.399 0.236 -9.041 1.00 97.88 111 GLU A C 1
ATOM 852 O O . GLU A 1 111 ? 6.862 -0.605 -9.775 1.00 97.88 111 GLU A O 1
ATOM 857 N N . THR A 1 112 ? 7.206 0.286 -7.729 1.00 97.81 112 THR A N 1
ATOM 858 C CA . THR A 1 112 ? 6.291 -0.599 -7.018 1.00 97.81 112 THR A CA 1
ATOM 859 C C . THR A 1 112 ? 5.478 0.208 -6.023 1.00 97.81 112 THR A C 1
ATOM 861 O O . THR A 1 112 ? 5.999 1.146 -5.426 1.00 97.81 112 THR A O 1
ATOM 864 N N . TRP A 1 113 ? 4.202 -0.125 -5.877 1.00 96.56 113 TRP A N 1
ATOM 865 C CA . TRP A 1 113 ? 3.263 0.625 -5.040 1.00 96.56 113 TRP A CA 1
ATOM 866 C C . TRP A 1 113 ? 2.245 -0.317 -4.405 1.00 96.56 113 TRP A C 1
ATOM 868 O O . TRP A 1 113 ? 2.054 -1.448 -4.866 1.00 96.56 113 TRP A O 1
ATOM 878 N N . CYS A 1 114 ? 1.594 0.137 -3.341 1.00 93.62 114 CYS A N 1
ATOM 879 C CA . CYS A 1 114 ? 0.570 -0.652 -2.677 1.00 93.62 114 CYS A CA 1
ATOM 880 C C . CYS A 1 114 ? -0.775 -0.540 -3.393 1.00 93.62 114 CYS A C 1
ATOM 882 O O . CYS A 1 114 ? -1.246 0.531 -3.773 1.00 93.62 114 CYS A O 1
ATOM 884 N N . GLY A 1 115 ? -1.393 -1.694 -3.609 1.00 88.31 115 GLY A N 1
ATOM 885 C CA . GLY A 1 115 ? -2.691 -1.831 -4.240 1.00 88.31 115 GLY A CA 1
ATOM 886 C C . GLY A 1 115 ? -3.810 -1.829 -3.234 1.00 88.31 115 GLY A C 1
ATOM 887 O O . GLY A 1 115 ? -3.851 -2.699 -2.367 1.00 88.31 115 GLY A O 1
ATOM 888 N N . GLY A 1 116 ? -4.769 -0.928 -3.425 1.00 67.50 116 GLY A N 1
ATOM 889 C CA . GLY A 1 116 ? -6.062 -1.046 -2.770 1.00 67.50 116 GLY A CA 1
ATOM 890 C C . GLY A 1 116 ? -6.857 -2.212 -3.361 1.00 67.50 116 GLY A C 1
ATOM 891 O O . GLY A 1 116 ? -7.211 -2.196 -4.542 1.00 67.50 116 GLY A O 1
ATOM 892 N N . SER A 1 117 ? -7.178 -3.202 -2.537 1.00 55.44 117 SER A N 1
ATOM 893 C CA . SER A 1 117 ? -8.439 -3.937 -2.664 1.00 55.44 117 SER A CA 1
ATOM 894 C C . SER A 1 117 ? -9.533 -3.088 -1.998 1.00 55.44 117 SER A C 1
ATOM 896 O O . SER A 1 117 ? -9.222 -2.324 -1.079 1.00 55.44 117 SER A O 1
ATOM 898 N N . PRO A 1 118 ? -10.812 -3.193 -2.399 1.00 46.09 118 PRO A N 1
ATOM 899 C CA . PRO A 1 118 ? -11.900 -2.688 -1.566 1.00 46.09 118 PRO A CA 1
ATOM 900 C C . PRO A 1 118 ? -11.721 -3.195 -0.126 1.00 46.09 118 PRO A C 1
ATOM 902 O O . PRO A 1 118 ? -11.533 -4.395 0.075 1.00 46.09 118 PRO A O 1
ATOM 905 N N . GLY A 1 119 ? -11.699 -2.281 0.848 1.00 48.59 119 GLY A N 1
ATOM 906 C CA . GLY A 1 119 ? -11.512 -2.626 2.259 1.00 48.59 119 GLY A CA 1
ATOM 907 C C . GLY A 1 119 ? -10.074 -2.733 2.771 1.00 48.59 119 GLY A C 1
ATOM 908 O O . GLY A 1 119 ? -9.899 -3.137 3.916 1.00 48.59 119 GLY A O 1
ATOM 909 N N . VAL A 1 120 ? -9.048 -2.390 1.978 1.00 49.38 120 VAL A N 1
ATOM 910 C CA . VAL A 1 120 ? -7.642 -2.380 2.453 1.00 49.38 120 VAL A CA 1
ATOM 911 C C . VAL A 1 120 ? -7.392 -1.305 3.512 1.00 49.38 120 VAL A C 1
ATOM 913 O O . VAL A 1 120 ? -6.619 -1.546 4.432 1.00 49.38 120 VAL A O 1
ATOM 916 N N . ASP A 1 121 ? -8.103 -0.179 3.445 1.00 52.44 121 ASP A N 1
ATOM 917 C CA . ASP A 1 121 ? -8.029 0.869 4.475 1.00 52.44 121 ASP A CA 1
ATOM 918 C C . ASP A 1 121 ? -8.806 0.491 5.755 1.00 52.44 121 ASP A C 1
ATOM 920 O O . ASP A 1 121 ? -8.626 1.113 6.797 1.00 52.44 121 ASP A O 1
ATOM 924 N N . GLU A 1 122 ? -9.659 -0.539 5.688 1.00 65.06 122 GLU A N 1
ATOM 925 C CA . GLU A 1 122 ? -10.584 -0.942 6.761 1.00 65.06 122 GLU A CA 1
ATOM 926 C C . GLU A 1 122 ? -10.310 -2.363 7.290 1.00 65.06 122 GLU A C 1
ATOM 928 O O . GLU A 1 122 ? -11.048 -2.852 8.138 1.00 65.06 122 GLU A O 1
ATOM 933 N N . SER A 1 123 ? -9.251 -3.036 6.813 1.00 82.31 123 SER A N 1
ATOM 934 C CA . SER A 1 123 ? -8.907 -4.423 7.178 1.00 82.31 123 SER A CA 1
ATOM 935 C C . SER A 1 123 ? -10.103 -5.390 7.121 1.00 82.31 123 SER A C 1
ATOM 937 O O . SER A 1 123 ? -10.255 -6.249 7.985 1.00 82.31 123 SER A O 1
ATOM 939 N N . LEU A 1 124 ? -10.962 -5.274 6.100 1.00 85.69 124 LEU A N 1
ATOM 940 C CA . LEU A 1 124 ? -12.230 -6.019 6.054 1.00 85.69 124 LEU A CA 1
ATOM 941 C C . LEU A 1 124 ? -12.028 -7.544 6.053 1.00 85.69 124 LEU A C 1
ATOM 943 O O . LEU A 1 124 ? -11.058 -8.025 5.455 1.00 85.69 124 LEU A O 1
ATOM 947 N N . PRO A 1 125 ? -12.969 -8.339 6.590 1.00 85.62 125 PRO A N 1
ATOM 948 C CA . PRO A 1 125 ? -12.916 -9.794 6.506 1.00 85.62 125 PRO A CA 1
ATOM 949 C C . PRO A 1 125 ? -12.679 -10.320 5.093 1.00 85.62 125 PRO A C 1
ATOM 951 O O . PRO A 1 125 ? -13.363 -9.931 4.143 1.00 85.62 125 PRO A O 1
ATOM 954 N N . GLY A 1 126 ? -11.682 -11.199 4.957 1.00 82.56 126 GLY A N 1
ATOM 955 C CA . GLY A 1 126 ? -11.245 -11.784 3.683 1.00 82.56 126 GLY A CA 1
ATOM 956 C C . GLY A 1 126 ? -10.449 -10.853 2.757 1.00 82.56 126 GLY A C 1
ATOM 957 O O . GLY A 1 126 ? -10.125 -11.264 1.644 1.00 82.56 126 GLY A O 1
ATOM 958 N N . SER A 1 127 ? -10.138 -9.624 3.179 1.00 87.12 127 SER A N 1
ATOM 959 C CA . SER A 1 127 ? -9.266 -8.717 2.424 1.00 87.12 127 SER A CA 1
ATOM 960 C C . SER A 1 127 ? -7.790 -9.123 2.504 1.00 87.12 127 SER A C 1
ATOM 962 O O . SER A 1 127 ? -7.332 -9.717 3.482 1.00 87.12 127 SER A O 1
ATOM 964 N N . GLU A 1 128 ? -7.036 -8.752 1.470 1.00 88.69 128 GLU A N 1
ATOM 965 C CA . GLU A 1 128 ? -5.585 -8.928 1.376 1.00 88.69 128 GLU A CA 1
ATOM 966 C C . GLU A 1 128 ? -4.927 -7.642 0.855 1.00 88.69 128 GLU A C 1
ATOM 968 O O . GLU A 1 128 ? -5.516 -6.899 0.054 1.00 88.69 128 GLU A O 1
ATOM 973 N N . HIS A 1 129 ? -3.681 -7.408 1.281 1.00 91.50 129 HIS A N 1
ATOM 974 C CA . HIS A 1 129 ? -2.825 -6.371 0.711 1.00 91.50 129 HIS A CA 1
ATOM 975 C C . HIS A 1 129 ? -2.161 -6.879 -0.567 1.00 91.50 129 HIS A C 1
ATOM 977 O O . HIS A 1 129 ? -1.762 -8.043 -0.667 1.00 91.50 129 HIS A O 1
ATOM 983 N N . HIS A 1 130 ? -1.991 -5.972 -1.524 1.00 93.31 130 HIS A N 1
ATOM 984 C CA . HIS A 1 130 ? -1.333 -6.264 -2.787 1.00 93.31 130 HIS A CA 1
ATOM 985 C C . HIS A 1 130 ? -0.177 -5.303 -3.022 1.00 93.31 130 HIS A C 1
ATOM 987 O O . HIS A 1 130 ? -0.275 -4.110 -2.743 1.00 93.31 130 HIS A O 1
ATOM 993 N N . ARG A 1 131 ? 0.892 -5.823 -3.609 1.00 95.56 131 ARG A N 1
ATOM 994 C CA . ARG A 1 131 ? 2.004 -5.067 -4.163 1.00 95.56 131 ARG A CA 1
ATOM 995 C C . ARG A 1 131 ? 1.873 -5.062 -5.678 1.00 95.56 131 ARG A C 1
ATOM 997 O O . ARG A 1 131 ? 1.761 -6.113 -6.307 1.00 95.56 131 ARG A O 1
ATOM 1004 N N . LEU A 1 132 ? 1.875 -3.881 -6.275 1.00 97.12 132 LEU A N 1
ATOM 1005 C CA . LEU A 1 132 ? 1.907 -3.720 -7.720 1.00 97.12 132 LEU A CA 1
ATOM 1006 C C . LEU A 1 132 ? 3.318 -3.402 -8.174 1.00 97.12 132 LEU A C 1
ATOM 1008 O O . LEU A 1 132 ? 4.078 -2.742 -7.467 1.00 97.12 132 LEU A O 1
ATOM 1012 N N . VAL A 1 133 ? 3.655 -3.882 -9.365 1.00 97.56 133 VAL A N 1
ATOM 1013 C CA . VAL A 1 133 ? 4.970 -3.697 -9.972 1.00 97.56 133 VAL A CA 1
ATOM 1014 C C . VAL A 1 133 ? 4.785 -3.224 -11.403 1.00 97.56 133 VAL A C 1
ATOM 1016 O O . VAL A 1 133 ? 4.126 -3.899 -12.195 1.00 97.56 133 VAL A O 1
ATOM 1019 N N . CYS A 1 134 ? 5.381 -2.081 -11.747 1.00 97.62 134 CYS A N 1
ATOM 1020 C CA . CYS A 1 134 ? 5.520 -1.656 -13.131 1.00 97.62 134 CYS A CA 1
ATOM 1021 C C . CYS A 1 134 ? 6.775 -2.285 -13.730 1.00 97.62 134 CYS A C 1
ATOM 1023 O O . CYS A 1 134 ? 7.901 -1.915 -13.394 1.00 97.62 134 CYS A O 1
ATOM 1025 N N . TYR A 1 135 ? 6.602 -3.221 -14.658 1.00 97.25 135 TYR A N 1
ATOM 1026 C CA . TYR A 1 135 ? 7.722 -3.876 -15.312 1.00 97.25 135 TYR A CA 1
ATOM 1027 C C . TYR A 1 135 ? 7.463 -4.045 -16.805 1.00 97.25 135 TYR A C 1
ATOM 1029 O O . TYR A 1 135 ? 6.471 -4.621 -17.233 1.00 97.25 135 TYR A O 1
ATOM 1037 N N . ASN A 1 136 ? 8.386 -3.535 -17.619 1.00 95.50 136 ASN A N 1
ATOM 1038 C CA . ASN A 1 136 ? 8.316 -3.562 -19.080 1.00 95.50 136 ASN A CA 1
ATOM 1039 C C . ASN A 1 136 ? 7.008 -3.010 -19.675 1.00 95.50 136 ASN A C 1
ATOM 1041 O O . ASN A 1 136 ? 6.510 -3.520 -20.678 1.00 95.50 136 ASN A O 1
ATOM 1045 N N . GLY A 1 137 ? 6.481 -1.942 -19.070 1.00 95.44 137 GLY A N 1
ATOM 1046 C CA . GLY A 1 137 ? 5.229 -1.285 -19.444 1.00 95.44 137 GLY A CA 1
ATOM 1047 C C . GLY A 1 137 ? 3.960 -2.080 -19.130 1.00 95.44 137 GLY A C 1
ATOM 1048 O O . GLY A 1 137 ? 2.880 -1.659 -19.542 1.00 95.44 137 GLY A O 1
ATOM 1049 N N . ASP A 1 138 ? 4.085 -3.184 -18.392 1.00 94.94 138 ASP A N 1
ATOM 1050 C CA . ASP A 1 138 ? 2.974 -3.964 -17.862 1.00 94.94 138 ASP A CA 1
ATOM 1051 C C . ASP A 1 138 ? 2.940 -3.857 -16.333 1.00 94.94 138 ASP A C 1
ATOM 1053 O O . ASP A 1 138 ? 3.974 -3.819 -15.663 1.00 94.94 138 ASP A O 1
ATOM 1057 N N . VAL A 1 139 ? 1.730 -3.814 -15.776 1.00 96.44 139 VAL A N 1
ATOM 1058 C CA . VAL A 1 139 ? 1.515 -3.832 -14.326 1.00 96.44 139 VAL A CA 1
ATOM 1059 C C . VAL A 1 139 ? 1.183 -5.249 -13.895 1.00 96.44 139 VAL A C 1
ATOM 1061 O O . VAL A 1 139 ? 0.198 -5.825 -14.364 1.00 96.44 139 VAL A O 1
ATOM 1064 N N . THR A 1 140 ? 1.974 -5.800 -12.983 1.00 96.25 140 THR A N 1
ATOM 1065 C CA . THR A 1 140 ? 1.675 -7.072 -12.318 1.00 96.25 140 THR A CA 1
ATOM 1066 C C . THR A 1 140 ? 1.207 -6.822 -10.894 1.00 96.25 140 THR A C 1
ATOM 1068 O O . THR A 1 140 ? 1.690 -5.906 -10.233 1.00 96.25 140 THR A O 1
ATOM 1071 N N . VAL A 1 141 ? 0.267 -7.642 -10.427 1.00 94.75 141 VAL A N 1
ATOM 1072 C CA . VAL A 1 141 ? -0.280 -7.586 -9.068 1.00 94.75 141 VAL A CA 1
ATOM 1073 C C . VAL A 1 141 ? 0.181 -8.828 -8.314 1.00 94.75 141 VAL A C 1
ATOM 1075 O O . VAL A 1 141 ? -0.015 -9.946 -8.790 1.00 94.75 141 VAL A O 1
ATOM 1078 N N . GLU A 1 142 ? 0.785 -8.625 -7.151 1.00 94.44 142 GLU A N 1
ATOM 1079 C CA . GLU A 1 142 ? 1.293 -9.665 -6.260 1.00 94.44 142 GLU A CA 1
ATOM 1080 C C . GLU A 1 142 ? 0.560 -9.546 -4.919 1.00 94.44 142 GLU A C 1
ATOM 1082 O O . GLU A 1 142 ? 0.609 -8.498 -4.281 1.00 94.44 142 GLU A O 1
ATOM 1087 N N . ALA A 1 143 ? -0.153 -10.588 -4.488 1.00 93.25 143 ALA A N 1
ATOM 1088 C CA . ALA A 1 143 ? -0.708 -10.625 -3.133 1.00 93.25 143 ALA A CA 1
ATOM 1089 C C . ALA A 1 143 ? 0.434 -10.772 -2.117 1.00 93.25 143 ALA A C 1
ATOM 1091 O O . ALA A 1 143 ? 1.366 -11.539 -2.365 1.00 93.25 143 ALA A O 1
ATOM 1092 N N . CYS A 1 144 ? 0.363 -10.051 -0.995 1.00 93.69 144 CYS A N 1
ATOM 1093 C CA . CYS A 1 144 ? 1.378 -10.137 0.054 1.00 93.69 144 CYS A CA 1
ATOM 1094 C C . CYS A 1 144 ? 1.284 -11.470 0.803 1.00 93.69 144 CYS A C 1
ATOM 1096 O O . CYS A 1 144 ? 2.116 -12.358 0.633 1.00 93.69 144 CYS A O 1
ATOM 1098 N N . SER A 1 145 ? 0.220 -11.654 1.581 1.00 93.19 145 SER A N 1
ATOM 1099 C CA . SER A 1 145 ? -0.087 -12.933 2.209 1.00 93.19 145 SER A CA 1
ATOM 1100 C C . SER A 1 145 ? -1.572 -13.011 2.538 1.00 93.19 145 SER A C 1
ATOM 1102 O O . SER A 1 145 ? -2.222 -11.987 2.771 1.00 93.19 145 SER A O 1
ATOM 1104 N N . ALA A 1 146 ? -2.094 -14.234 2.578 1.00 89.94 146 ALA A N 1
ATOM 1105 C CA . ALA A 1 146 ? -3.464 -14.486 2.997 1.00 89.94 146 ALA A CA 1
ATOM 1106 C C . ALA A 1 146 ? -3.686 -14.004 4.438 1.00 89.94 146 ALA A C 1
ATOM 1108 O O . ALA A 1 146 ? -2.749 -13.960 5.240 1.00 89.94 146 ALA A O 1
ATOM 1109 N N . PHE A 1 147 ? -4.932 -13.662 4.770 1.00 88.94 147 PHE A N 1
ATOM 1110 C CA . PHE A 1 147 ? -5.340 -13.278 6.130 1.00 88.94 147 PHE A CA 1
ATOM 1111 C C . PHE A 1 147 ? -4.492 -12.150 6.740 1.00 88.94 147 PHE A C 1
ATOM 1113 O O . PHE A 1 147 ? -4.216 -12.152 7.940 1.00 88.94 147 PHE A O 1
ATOM 1120 N N . ARG A 1 148 ? -4.017 -11.219 5.900 1.00 91.38 148 ARG A N 1
ATOM 1121 C CA . ARG A 1 148 ? -3.208 -10.054 6.304 1.00 91.38 148 ARG A CA 1
ATOM 1122 C C . ARG A 1 148 ? -2.018 -10.408 7.207 1.00 91.38 148 ARG A C 1
ATOM 1124 O O . ARG A 1 148 ? -1.629 -9.626 8.071 1.00 91.38 148 ARG A O 1
ATOM 1131 N N . GLN A 1 149 ? -1.417 -11.583 6.990 1.00 92.06 149 GLN A N 1
ATOM 1132 C CA . GLN A 1 149 ? -0.167 -11.970 7.660 1.00 92.06 149 GLN A CA 1
ATOM 1133 C C . GLN A 1 149 ? 1.021 -11.127 7.175 1.00 92.06 149 GLN A C 1
ATOM 1135 O O . GLN A 1 149 ? 2.025 -10.996 7.875 1.00 92.06 149 GLN A O 1
ATOM 1140 N N . GLU A 1 150 ? 0.893 -10.528 5.991 1.00 94.00 150 GLU A N 1
ATOM 1141 C CA . GLU A 1 150 ? 1.780 -9.486 5.494 1.00 94.00 150 GLU A CA 1
ATOM 1142 C C . GLU A 1 150 ? 0.961 -8.273 5.047 1.00 94.00 150 GLU A C 1
ATOM 1144 O O . GLU A 1 150 ? -0.130 -8.415 4.484 1.00 94.00 150 GLU A O 1
ATOM 1149 N N . VAL A 1 151 ? 1.519 -7.087 5.271 1.00 92.56 151 VAL A N 1
ATOM 1150 C CA . VAL A 1 151 ? 0.972 -5.797 4.848 1.00 92.56 151 VAL A CA 1
ATOM 1151 C C . VAL A 1 151 ? 1.877 -5.187 3.790 1.00 92.56 151 VAL A C 1
ATOM 1153 O O . VAL A 1 151 ? 3.097 -5.352 3.823 1.00 92.56 151 VAL A O 1
ATOM 1156 N N . CYS A 1 152 ? 1.280 -4.490 2.828 1.00 94.00 152 CYS A N 1
ATOM 1157 C CA . CYS A 1 152 ? 2.050 -3.726 1.856 1.00 94.00 152 CYS A CA 1
ATOM 1158 C C . CYS A 1 152 ? 2.377 -2.357 2.447 1.00 94.00 152 CYS 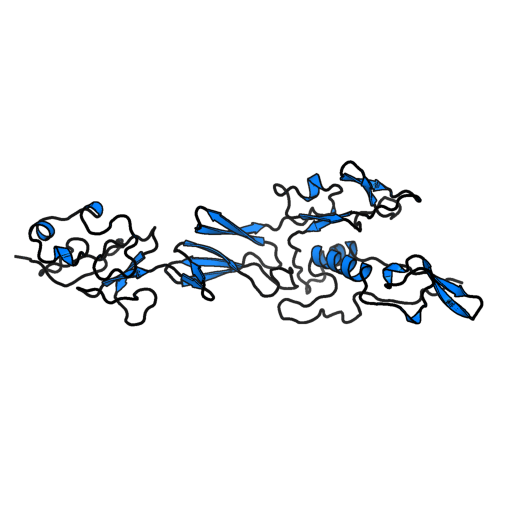A C 1
ATOM 1160 O O . CYS A 1 152 ? 1.460 -1.606 2.780 1.00 94.00 152 CYS A O 1
ATOM 1162 N N . LEU A 1 153 ? 3.665 -2.032 2.534 1.00 92.50 153 LEU A N 1
ATOM 1163 C CA . LEU A 1 153 ? 4.143 -0.694 2.861 1.00 92.50 153 LEU A CA 1
ATOM 1164 C C . LEU A 1 153 ? 4.759 -0.054 1.622 1.00 92.50 153 LEU A C 1
ATOM 1166 O O . LEU A 1 153 ? 5.481 -0.720 0.878 1.00 92.50 153 LEU A O 1
ATOM 1170 N N . GLU A 1 154 ? 4.477 1.229 1.425 1.00 94.12 154 GLU A N 1
ATOM 1171 C CA . GLU A 1 154 ? 4.984 2.048 0.324 1.00 94.12 154 GLU A CA 1
ATOM 1172 C C . GLU A 1 154 ? 5.807 3.215 0.871 1.00 94.12 154 GLU A C 1
ATOM 1174 O O . GLU A 1 154 ? 5.452 3.819 1.882 1.00 94.12 154 GLU A O 1
ATOM 1179 N N . ASP A 1 155 ? 6.889 3.540 0.170 1.00 95.19 155 ASP A N 1
ATOM 1180 C CA . ASP A 1 155 ? 7.721 4.718 0.393 1.00 95.19 155 ASP A CA 1
ATOM 1181 C C . ASP A 1 155 ? 8.182 5.299 -0.956 1.00 95.19 155 ASP A C 1
ATOM 1183 O O . ASP A 1 155 ? 8.060 4.660 -2.008 1.00 95.19 155 ASP A O 1
ATOM 1187 N N . SER A 1 156 ? 8.721 6.515 -0.944 1.00 95.62 156 SER A N 1
ATOM 1188 C CA . SER A 1 156 ? 9.187 7.211 -2.141 1.00 95.62 156 SER A CA 1
ATOM 1189 C C . SER A 1 156 ? 10.569 7.828 -1.940 1.00 95.62 156 SER A C 1
ATOM 1191 O O . SER A 1 156 ? 10.831 8.512 -0.951 1.00 95.62 156 SER A O 1
ATOM 1193 N N . ILE A 1 157 ? 11.458 7.617 -2.913 1.00 94.94 157 ILE A N 1
ATOM 1194 C CA . ILE A 1 157 ? 12.802 8.201 -2.948 1.00 94.94 157 ILE A CA 1
ATOM 1195 C C . ILE A 1 157 ? 12.932 8.990 -4.248 1.00 94.94 157 ILE A C 1
ATOM 1197 O O . ILE A 1 157 ? 12.889 8.400 -5.322 1.00 94.94 157 ILE A O 1
ATOM 1201 N N . ASP A 1 158 ? 13.106 10.312 -4.158 1.00 93.88 158 ASP A N 1
ATOM 1202 C CA . ASP A 1 158 ? 13.187 11.207 -5.326 1.00 93.88 158 ASP A CA 1
ATOM 1203 C C . ASP A 1 158 ? 12.012 11.010 -6.313 1.00 93.88 158 ASP A C 1
ATOM 1205 O O . ASP A 1 158 ? 12.213 10.877 -7.517 1.00 93.88 158 ASP A O 1
ATOM 1209 N N . ASP A 1 159 ? 10.785 10.965 -5.777 1.00 92.94 159 ASP A N 1
ATOM 1210 C CA . ASP A 1 159 ? 9.519 10.679 -6.477 1.00 92.94 159 ASP A CA 1
ATOM 1211 C C . ASP A 1 159 ? 9.375 9.248 -7.040 1.00 92.94 159 ASP A C 1
ATOM 1213 O O . ASP A 1 159 ? 8.286 8.888 -7.481 1.00 92.94 159 ASP A O 1
ATOM 1217 N N . PHE A 1 160 ? 10.404 8.395 -6.947 1.00 95.44 160 PHE A N 1
ATOM 1218 C CA . PHE A 1 160 ? 10.336 6.989 -7.352 1.00 95.44 160 PHE A CA 1
ATOM 1219 C C . PHE A 1 160 ? 9.698 6.131 -6.255 1.00 95.44 160 PHE A C 1
ATOM 1221 O O . PHE A 1 160 ? 10.220 6.035 -5.138 1.00 95.44 160 PHE A O 1
ATOM 1228 N N . LYS A 1 161 ? 8.566 5.497 -6.561 1.00 97.12 161 LYS A N 1
ATOM 1229 C CA . LYS A 1 161 ? 7.802 4.673 -5.619 1.00 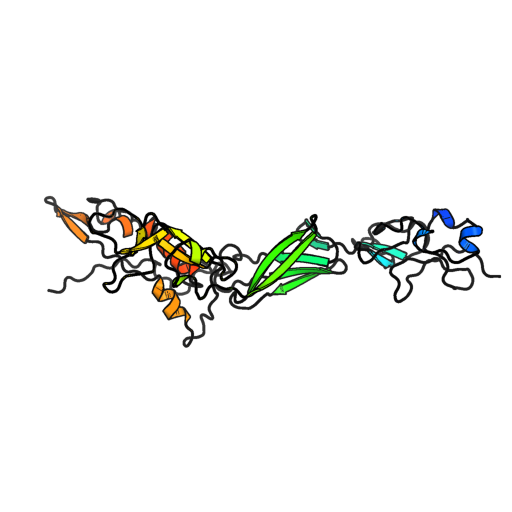97.12 161 LYS A CA 1
ATOM 1230 C C . LYS A 1 161 ? 8.393 3.283 -5.432 1.00 97.12 161 LYS A C 1
ATOM 1232 O O . LYS A 1 161 ? 8.680 2.551 -6.386 1.00 97.12 161 LYS A O 1
ATOM 1237 N N . THR A 1 162 ? 8.494 2.883 -4.172 1.00 97.31 162 THR A N 1
ATOM 1238 C CA . THR A 1 162 ? 8.886 1.537 -3.770 1.00 97.31 162 THR A CA 1
ATOM 1239 C C . THR A 1 162 ? 7.884 0.978 -2.777 1.00 97.31 162 THR A C 1
ATOM 1241 O O . THR A 1 162 ? 7.444 1.679 -1.876 1.00 97.31 162 THR A O 1
ATOM 1244 N N . ALA A 1 163 ? 7.541 -0.294 -2.921 1.00 97.25 163 ALA A N 1
ATOM 1245 C CA . ALA A 1 163 ? 6.649 -0.986 -2.018 1.00 97.25 163 ALA A CA 1
ATOM 1246 C C . ALA A 1 163 ? 7.144 -2.398 -1.741 1.00 97.25 163 ALA A C 1
ATOM 1248 O O . ALA A 1 163 ? 7.750 -3.059 -2.597 1.00 97.25 163 ALA A O 1
ATOM 1249 N N . GLN A 1 164 ? 6.853 -2.871 -0.537 1.00 96.81 164 GLN A N 1
ATOM 1250 C CA . GLN A 1 164 ? 7.241 -4.187 -0.066 1.00 96.81 164 GLN A CA 1
ATOM 1251 C C . GLN A 1 164 ? 6.153 -4.779 0.827 1.00 96.81 164 GLN A C 1
ATOM 1253 O O . GLN A 1 164 ? 5.551 -4.086 1.643 1.00 96.81 164 GLN A O 1
ATOM 1258 N N . CYS A 1 165 ? 5.945 -6.086 0.684 1.00 96.25 165 CYS A N 1
ATOM 1259 C CA . CYS A 1 165 ? 5.181 -6.868 1.641 1.00 96.25 165 CYS A CA 1
ATOM 1260 C C . CYS A 1 165 ? 6.063 -7.182 2.854 1.00 96.25 165 CYS A C 1
ATOM 1262 O O . CYS A 1 165 ? 7.158 -7.738 2.709 1.00 96.25 165 CYS A O 1
ATOM 1264 N N . VAL A 1 166 ? 5.611 -6.776 4.035 1.00 95.00 166 VAL A N 1
ATOM 1265 C CA . VAL A 1 166 ? 6.294 -7.009 5.310 1.00 95.00 166 VAL A CA 1
ATOM 1266 C C . VAL A 1 166 ? 5.369 -7.760 6.253 1.00 95.00 166 VAL A C 1
ATOM 1268 O O . VAL A 1 166 ? 4.152 -7.631 6.162 1.00 95.00 166 VAL A O 1
ATOM 1271 N N . VAL A 1 167 ? 5.944 -8.540 7.166 1.00 95.56 167 VAL A N 1
ATOM 1272 C CA . VAL A 1 167 ? 5.175 -9.272 8.181 1.00 95.56 167 VAL A CA 1
ATOM 1273 C C . VAL A 1 167 ? 4.358 -8.292 9.018 1.00 95.56 167 VAL A C 1
ATOM 1275 O O . VAL A 1 167 ? 4.907 -7.309 9.508 1.00 95.56 167 VAL A O 1
ATOM 1278 N N . ASN A 1 168 ? 3.075 -8.592 9.205 1.00 93.00 168 ASN A N 1
ATOM 1279 C CA . ASN A 1 168 ? 2.198 -7.841 10.095 1.00 93.00 168 ASN A CA 1
ATOM 1280 C C . ASN A 1 168 ? 2.529 -8.172 11.562 1.00 93.00 168 ASN A C 1
ATOM 1282 O O . ASN A 1 168 ? 2.304 -9.303 12.006 1.00 93.00 168 ASN A O 1
ATOM 1286 N N . ARG A 1 169 ? 3.079 -7.208 12.313 1.00 94.38 169 ARG A N 1
ATOM 1287 C CA . ARG A 1 169 ? 3.541 -7.395 13.702 1.00 94.38 169 ARG A CA 1
ATOM 1288 C C . ARG A 1 169 ? 2.513 -6.872 14.705 1.00 94.38 169 ARG A C 1
ATOM 1290 O O . ARG A 1 169 ? 2.760 -5.898 15.417 1.00 94.38 169 ARG A O 1
ATOM 1297 N N . TRP A 1 170 ? 1.360 -7.530 14.747 1.00 92.81 170 TRP A N 1
ATOM 1298 C CA . TRP A 1 170 ? 0.206 -7.136 15.562 1.00 92.81 170 TRP A CA 1
ATOM 1299 C C . TRP A 1 170 ? 0.101 -7.888 16.903 1.00 92.81 170 TRP A C 1
ATOM 1301 O O . TRP A 1 170 ? -0.554 -7.413 17.827 1.00 92.81 170 TRP A O 1
ATOM 1311 N N . GLN A 1 171 ? 0.728 -9.066 17.016 1.00 91.00 171 GLN A N 1
ATOM 1312 C CA . GLN A 1 171 ? 0.469 -10.059 18.074 1.00 91.00 171 GLN A CA 1
ATOM 1313 C C . GLN A 1 171 ? 0.689 -9.504 19.484 1.00 91.00 171 GLN A C 1
ATOM 1315 O O . GLN A 1 171 ? -0.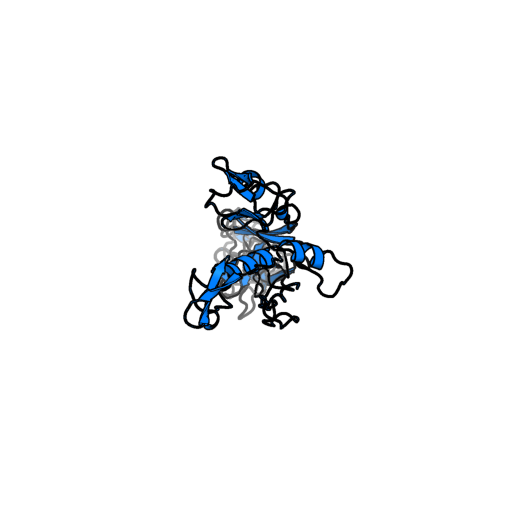047 -9.832 20.411 1.00 91.00 171 GLN A O 1
ATOM 1320 N N . ASP A 1 172 ? 1.683 -8.632 19.635 1.00 92.12 172 ASP A N 1
ATOM 1321 C CA . ASP A 1 172 ? 2.048 -8.070 20.930 1.00 92.12 172 ASP A CA 1
ATOM 1322 C C . ASP A 1 172 ? 1.328 -6.746 21.232 1.00 92.12 172 ASP A C 1
ATOM 1324 O O . ASP A 1 172 ? 1.556 -6.199 22.307 1.00 92.12 172 ASP A O 1
ATOM 1328 N N . CYS A 1 173 ? 0.481 -6.203 20.342 1.00 94.94 173 CYS A N 1
ATOM 1329 C CA . CYS A 1 173 ? -0.180 -4.910 20.582 1.00 94.94 173 CYS A CA 1
ATOM 1330 C C . CYS A 1 173 ? -1.007 -4.946 21.872 1.00 94.94 173 CYS A C 1
ATOM 1332 O O . CYS A 1 173 ? -0.804 -4.137 22.769 1.00 94.94 173 CYS A O 1
ATOM 1334 N N . ILE A 1 174 ? -1.867 -5.952 22.013 1.00 92.12 174 ILE A N 1
ATOM 1335 C CA . ILE A 1 174 ? -2.860 -6.038 23.093 1.00 92.12 174 ILE A CA 1
ATOM 1336 C C . ILE A 1 174 ? -2.276 -6.195 24.500 1.00 92.12 174 ILE A C 1
ATOM 1338 O O . ILE A 1 174 ? -2.988 -5.972 25.472 1.00 92.12 174 ILE A O 1
ATOM 1342 N N . ILE A 1 175 ? -1.004 -6.585 24.623 1.00 91.06 175 ILE A N 1
ATOM 1343 C CA . ILE A 1 175 ? -0.338 -6.755 25.923 1.00 91.06 175 ILE A CA 1
ATOM 1344 C C . ILE A 1 175 ? 0.466 -5.516 26.341 1.00 91.06 175 ILE A C 1
ATOM 1346 O O . ILE A 1 175 ? 1.069 -5.532 27.411 1.00 91.06 175 ILE A O 1
ATOM 1350 N N . GLN A 1 176 ? 0.526 -4.472 25.504 1.00 93.50 176 GLN A N 1
ATOM 1351 C CA . GLN A 1 176 ? 1.240 -3.242 25.850 1.00 93.50 176 GLN A CA 1
ATOM 1352 C C . GLN A 1 176 ? 0.389 -2.360 26.753 1.00 93.50 176 GLN A C 1
ATOM 1354 O O . GLN A 1 176 ? -0.768 -2.069 26.454 1.00 93.50 176 GLN A O 1
ATOM 1359 N N . ASP A 1 177 ? 1.003 -1.895 27.833 1.00 91.06 177 ASP A N 1
ATOM 1360 C CA . ASP A 1 177 ? 0.363 -1.142 28.909 1.00 91.06 177 ASP A CA 1
ATOM 1361 C C . ASP A 1 177 ? 0.790 0.333 28.965 1.00 91.06 177 ASP A C 1
ATOM 1363 O O . ASP A 1 177 ? 0.463 1.055 29.910 1.00 91.06 177 ASP A O 1
ATOM 1367 N N . ASN A 1 178 ? 1.529 0.789 27.955 1.00 90.56 178 ASN A N 1
ATOM 1368 C CA . ASN A 1 178 ? 1.967 2.167 27.821 1.00 90.56 178 ASN A CA 1
ATOM 1369 C C . ASN A 1 178 ? 2.100 2.572 26.346 1.00 90.56 178 ASN A C 1
ATOM 1371 O O . ASN A 1 178 ? 2.416 1.755 25.476 1.00 90.56 178 ASN A O 1
ATOM 1375 N N . GLU A 1 179 ? 1.874 3.857 26.085 1.00 92.38 179 GLU A N 1
ATOM 1376 C CA . GLU A 1 179 ? 1.881 4.452 24.742 1.00 92.38 179 GLU A CA 1
ATOM 1377 C C . GLU A 1 1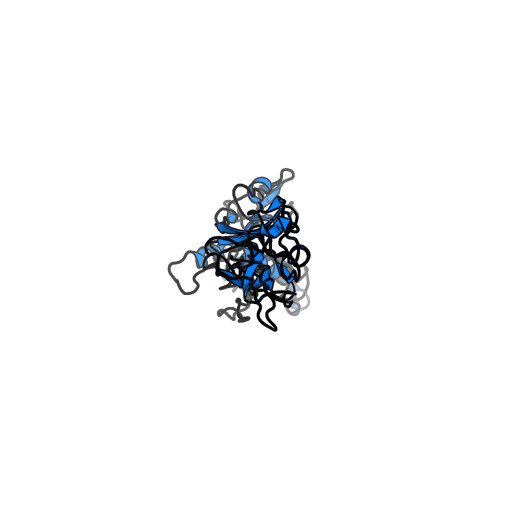79 ? 3.249 4.316 24.058 1.00 92.38 179 GLU A C 1
ATOM 1379 O O . GLU A 1 179 ? 3.327 3.944 22.889 1.00 92.38 179 GLU A O 1
ATOM 1384 N N . LEU A 1 180 ? 4.339 4.536 24.804 1.00 92.56 180 LEU A N 1
ATOM 1385 C CA . LEU A 1 180 ? 5.701 4.509 24.264 1.00 92.56 180 LEU A CA 1
ATOM 1386 C C . LEU A 1 180 ? 6.057 3.147 23.661 1.00 92.56 180 LEU A C 1
ATOM 1388 O O . LEU A 1 180 ? 6.619 3.079 22.568 1.00 92.56 180 LEU A O 1
ATOM 1392 N N . ASP A 1 181 ? 5.757 2.067 24.379 1.00 94.44 181 ASP A N 1
ATOM 1393 C CA . ASP A 1 181 ? 5.986 0.721 23.878 1.00 94.44 181 ASP A CA 1
ATOM 1394 C C . ASP A 1 181 ? 4.987 0.386 22.771 1.00 94.44 181 ASP A C 1
ATOM 1396 O O . ASP A 1 181 ? 5.383 -0.213 21.768 1.00 94.44 181 ASP A O 1
ATOM 1400 N N . CYS A 1 182 ? 3.715 0.773 22.911 1.00 94.50 182 CYS A N 1
ATOM 1401 C CA . CYS A 1 182 ? 2.699 0.542 21.887 1.00 94.50 182 CYS A CA 1
ATOM 1402 C C . CYS A 1 182 ? 3.121 1.085 20.515 1.00 94.50 182 CYS A C 1
ATOM 1404 O O . CYS A 1 182 ? 3.105 0.353 19.527 1.00 94.50 182 CYS A O 1
ATOM 1406 N N . GLU A 1 183 ? 3.571 2.337 20.463 1.00 94.38 183 GLU A N 1
ATOM 1407 C CA . GLU A 1 183 ? 3.873 3.049 19.217 1.00 94.38 183 GLU A CA 1
ATOM 1408 C C . GLU A 1 183 ? 5.302 2.813 18.696 1.00 94.38 183 GLU A C 1
ATOM 1410 O O . GLU A 1 183 ? 5.773 3.480 17.769 1.00 94.38 183 GLU A O 1
ATOM 1415 N N . ASN A 1 184 ? 6.024 1.846 19.266 1.00 95.06 184 ASN A N 1
ATOM 1416 C CA . ASN A 1 184 ? 7.375 1.523 18.836 1.00 95.06 184 ASN A CA 1
ATOM 1417 C C . ASN A 1 184 ? 7.391 0.737 17.508 1.00 95.06 184 ASN A C 1
ATOM 1419 O O . ASN A 1 184 ? 7.430 -0.498 17.486 1.00 95.06 184 ASN A O 1
ATOM 1423 N N . ALA A 1 185 ? 7.451 1.476 16.398 1.00 92.12 185 ALA A N 1
ATOM 1424 C CA . ALA A 1 185 ? 7.474 0.942 15.033 1.00 92.12 185 ALA A CA 1
ATOM 1425 C C . ALA A 1 185 ? 8.654 -0.010 14.727 1.00 92.12 185 ALA A C 1
ATOM 1427 O O . ALA A 1 185 ? 8.578 -0.817 13.794 1.00 92.12 185 ALA A O 1
ATOM 1428 N N . ASP A 1 186 ? 9.738 0.013 15.515 1.00 92.88 186 ASP A N 1
ATOM 1429 C CA . ASP A 1 186 ? 10.844 -0.944 15.353 1.00 92.88 186 ASP A CA 1
ATOM 1430 C C . ASP A 1 186 ? 10.428 -2.363 15.771 1.00 92.88 186 ASP A C 1
ATOM 1432 O O . ASP A 1 186 ? 10.973 -3.350 15.270 1.00 92.88 186 ASP A O 1
ATOM 1436 N N . HIS A 1 187 ? 9.431 -2.483 16.650 1.00 93.38 187 HIS A N 1
ATOM 1437 C CA . HIS A 1 187 ? 8.987 -3.754 17.214 1.00 93.38 187 HIS A CA 1
ATOM 1438 C C . HIS A 1 187 ? 7.624 -4.216 16.700 1.00 93.38 187 HIS A C 1
ATOM 1440 O O . HIS A 1 187 ? 7.408 -5.426 16.620 1.00 93.38 187 HIS A O 1
ATOM 1446 N N . ARG A 1 188 ? 6.717 -3.294 16.367 1.00 93.62 188 ARG A N 1
ATOM 1447 C CA . ARG A 1 188 ? 5.305 -3.610 16.115 1.00 93.62 188 ARG A CA 1
ATOM 1448 C C . ARG A 1 188 ? 4.606 -2.571 15.254 1.00 93.62 188 ARG A C 1
ATOM 1450 O O . ARG A 1 188 ? 5.108 -1.467 15.087 1.00 93.62 188 ARG A O 1
ATOM 1457 N N . ASP A 1 189 ? 3.435 -2.941 14.755 1.00 92.75 189 ASP A N 1
ATOM 1458 C CA . ASP A 1 189 ? 2.591 -2.092 13.917 1.00 92.75 189 ASP A CA 1
ATOM 1459 C C . ASP A 1 189 ? 1.277 -1.809 14.668 1.00 92.75 189 ASP A C 1
ATOM 1461 O O . ASP A 1 189 ? 0.223 -2.347 14.329 1.00 92.75 189 ASP A O 1
ATOM 1465 N N . CYS A 1 190 ? 1.356 -1.017 15.743 1.00 94.81 190 CYS A N 1
ATOM 1466 C CA . CYS A 1 190 ? 0.235 -0.719 16.643 1.00 94.81 190 CYS A CA 1
ATOM 1467 C C . CYS A 1 190 ? -0.052 0.787 16.740 1.00 94.81 190 CYS A C 1
ATOM 1469 O O . CYS A 1 190 ? 0.766 1.620 16.351 1.00 94.81 190 CYS A O 1
ATOM 1471 N N . GLN A 1 191 ? -1.212 1.121 17.299 1.00 93.94 191 GLN A N 1
ATOM 1472 C CA . GLN A 1 191 ? -1.656 2.472 17.627 1.00 93.94 191 GLN A CA 1
ATOM 1473 C C . GLN A 1 191 ? -2.208 2.515 19.055 1.00 93.94 191 GLN A C 1
ATOM 1475 O O . GLN A 1 191 ? -2.869 1.571 19.504 1.00 93.94 191 GLN A O 1
ATOM 1480 N N . TRP A 1 192 ? -1.961 3.617 19.758 1.00 92.81 192 TRP A N 1
ATOM 1481 C CA . TRP A 1 192 ? -2.530 3.858 21.078 1.00 92.81 192 TRP A CA 1
ATOM 1482 C C . TRP A 1 192 ? -3.919 4.492 20.957 1.00 92.81 192 TRP A C 1
ATOM 1484 O O . TRP A 1 192 ? -4.112 5.468 20.230 1.00 92.81 192 TRP A O 1
ATOM 1494 N N . LEU A 1 193 ? -4.909 3.932 21.654 1.00 90.88 193 LEU A N 1
ATOM 1495 C CA . LEU A 1 193 ? -6.279 4.436 21.663 1.00 90.88 193 LEU A CA 1
ATOM 1496 C C . LEU A 1 193 ? -6.698 4.804 23.086 1.00 90.88 193 LEU A C 1
ATOM 1498 O O . LEU A 1 193 ? -6.857 3.934 23.940 1.00 90.88 193 LEU A O 1
ATOM 1502 N N . GLU A 1 194 ? -6.925 6.094 23.321 1.00 89.06 194 GLU A N 1
ATOM 1503 C CA . GLU A 1 194 ? -7.508 6.598 24.566 1.00 89.06 194 GLU A CA 1
ATOM 1504 C C . GLU A 1 194 ? -9.039 6.443 24.581 1.00 89.06 194 GLU A C 1
ATOM 1506 O O . GLU A 1 194 ? -9.704 6.463 23.545 1.00 89.06 194 GLU A O 1
ATOM 1511 N N . GLY A 1 195 ? -9.610 6.331 25.779 1.00 84.19 195 GLY A N 1
ATOM 1512 C CA . GLY A 1 195 ? -11.048 6.280 26.038 1.00 84.19 195 GLY A CA 1
ATOM 1513 C C . GLY A 1 195 ? -11.491 4.983 26.711 1.00 84.19 195 GLY A C 1
ATOM 1514 O O . GLY A 1 195 ? -12.206 5.034 27.713 1.00 84.19 195 GLY A O 1
ATOM 1515 N N . GLN A 1 196 ? -11.038 3.822 26.229 1.00 82.56 196 GLN A N 1
ATOM 1516 C CA . GLN A 1 196 ? -11.347 2.527 26.850 1.00 82.56 196 GLN A CA 1
ATOM 1517 C C . GLN A 1 196 ? -10.122 1.609 26.894 1.00 82.56 196 GLN A C 1
ATOM 1519 O O . GLN A 1 196 ? -9.212 1.728 26.078 1.00 82.56 196 GLN A O 1
ATOM 1524 N N . SER A 1 197 ? -10.115 0.688 27.859 1.00 87.50 197 SER A N 1
ATOM 1525 C CA . SER A 1 197 ? -9.038 -0.284 28.058 1.00 87.50 197 SER A CA 1
ATOM 1526 C C . SER A 1 197 ? -9.532 -1.705 27.790 1.00 87.50 197 SER A C 1
ATOM 1528 O O . SER A 1 197 ? -10.584 -2.097 28.302 1.00 87.50 197 SER A O 1
ATOM 1530 N N . LEU A 1 198 ? -8.759 -2.478 27.021 1.00 88.00 198 LEU A N 1
ATOM 1531 C CA . LEU A 1 198 ? -8.870 -3.943 26.967 1.00 88.00 198 LEU A CA 1
ATOM 1532 C C . LEU A 1 198 ? -8.177 -4.598 28.166 1.00 88.00 198 LEU A C 1
ATOM 1534 O O . LEU A 1 198 ? -8.586 -5.657 28.632 1.00 88.00 198 LEU A O 1
ATOM 1538 N N . LEU A 1 199 ? -7.133 -3.950 28.683 1.00 87.94 199 LEU A N 1
ATOM 1539 C CA . LEU A 1 199 ? -6.404 -4.427 29.845 1.00 87.94 199 LEU A CA 1
ATOM 1540 C C . LEU A 1 199 ? -7.209 -4.141 31.115 1.00 87.94 199 LEU A C 1
ATOM 1542 O O . LEU A 1 199 ? -7.694 -3.023 31.338 1.00 87.94 199 LEU A O 1
ATOM 1546 N N . ARG A 1 200 ? -7.335 -5.176 31.939 1.00 85.94 200 ARG A N 1
ATOM 1547 C CA . ARG A 1 200 ? -7.971 -5.148 33.254 1.00 85.94 200 ARG A CA 1
ATOM 1548 C C . ARG A 1 200 ? -6.941 -5.506 34.312 1.00 85.94 200 ARG A C 1
ATOM 1550 O O . ARG A 1 200 ? -5.963 -6.192 34.013 1.00 85.94 200 ARG A O 1
ATOM 1557 N N . ASP A 1 201 ? -7.153 -5.039 35.531 1.00 84.25 201 ASP A N 1
ATOM 1558 C CA . ASP A 1 201 ? -6.375 -5.524 36.666 1.00 84.25 201 ASP A CA 1
ATOM 1559 C C . ASP A 1 201 ? -6.854 -6.910 37.147 1.00 84.25 201 ASP A C 1
ATOM 1561 O O . ASP A 1 201 ? -7.735 -7.540 36.556 1.00 84.25 201 ASP A O 1
ATOM 1565 N N . ASP A 1 202 ? -6.259 -7.392 38.241 1.00 85.25 202 ASP A N 1
ATOM 1566 C CA . ASP A 1 202 ? -6.565 -8.697 38.837 1.00 85.25 202 ASP A CA 1
ATOM 1567 C C . ASP A 1 202 ? -8.020 -8.831 39.335 1.00 85.25 202 ASP A C 1
ATOM 1569 O O . ASP A 1 202 ? -8.480 -9.955 39.559 1.00 85.25 202 ASP A O 1
ATOM 1573 N N . ASP A 1 203 ? -8.735 -7.720 39.549 1.00 82.62 203 ASP A N 1
ATOM 1574 C CA . ASP A 1 203 ? -10.132 -7.721 39.994 1.00 82.62 203 ASP A CA 1
ATOM 1575 C C . ASP A 1 203 ? -11.140 -7.475 38.858 1.00 82.62 203 ASP A C 1
ATOM 1577 O O . ASP A 1 203 ? -12.350 -7.613 39.064 1.00 82.62 203 ASP A O 1
ATOM 1581 N N . GLY A 1 204 ? -10.641 -7.232 37.642 1.00 80.62 204 GLY A N 1
ATOM 1582 C CA . GLY A 1 204 ? -11.443 -6.974 36.450 1.00 80.62 204 GLY A CA 1
ATOM 1583 C C . GLY A 1 204 ? -11.733 -5.488 36.213 1.00 80.62 204 GLY A C 1
ATOM 1584 O O . GLY A 1 204 ? -12.447 -5.150 35.259 1.00 80.62 204 GLY A O 1
ATOM 1585 N N . SER A 1 205 ? -11.184 -4.590 37.031 1.00 82.00 205 SER A N 1
ATOM 1586 C CA . SER A 1 205 ? -11.358 -3.150 36.875 1.00 82.00 205 SER A CA 1
ATOM 1587 C C . SER A 1 205 ? -10.573 -2.609 35.686 1.00 82.00 205 SER A C 1
ATOM 1589 O O . SER A 1 205 ? -9.487 -3.071 35.328 1.00 82.00 205 SER A O 1
ATOM 1591 N N . THR A 1 206 ? -11.156 -1.603 35.037 1.00 83.31 206 THR A N 1
ATOM 1592 C CA . THR A 1 206 ? -10.550 -0.893 33.908 1.00 83.31 206 THR A CA 1
ATOM 1593 C C . THR A 1 206 ? -9.293 -0.156 34.362 1.00 83.31 206 THR A C 1
ATOM 1595 O O . THR A 1 206 ? -9.325 0.571 35.354 1.00 83.31 206 THR A O 1
ATOM 1598 N N . LEU A 1 207 ? -8.205 -0.283 33.604 1.00 86.25 207 LEU A N 1
ATOM 1599 C CA . LEU A 1 207 ? -6.997 0.516 33.813 1.00 86.25 207 LEU A CA 1
ATOM 1600 C C . LEU A 1 207 ? -7.117 1.896 33.146 1.00 86.25 207 LEU A C 1
ATOM 1602 O O . LEU A 1 207 ? -7.732 2.022 32.087 1.00 86.25 207 LEU A O 1
ATOM 1606 N N . VAL A 1 208 ? -6.504 2.922 33.740 1.00 88.06 208 VAL A N 1
ATOM 1607 C CA . VAL A 1 208 ? -6.477 4.315 33.247 1.00 88.06 208 VAL A CA 1
ATOM 1608 C C . VAL A 1 208 ? -5.052 4.826 33.078 1.00 88.06 208 VAL A C 1
ATOM 1610 O O . VAL A 1 208 ? -4.133 4.365 33.749 1.00 88.06 208 VAL A O 1
ATOM 1613 N N . VAL A 1 209 ? -4.855 5.808 32.198 1.00 85.38 209 VAL A N 1
ATOM 1614 C CA . VAL A 1 209 ? -3.521 6.352 31.893 1.00 85.38 209 VAL A CA 1
ATOM 1615 C C . VAL A 1 209 ? -3.100 7.396 32.929 1.00 85.38 209 VAL A C 1
ATOM 1617 O O . VAL A 1 209 ? -3.809 8.374 33.193 1.00 85.38 209 VAL A O 1
ATOM 1620 N N . ASN A 1 210 ? -1.924 7.213 33.532 1.00 84.44 210 ASN A N 1
ATOM 1621 C CA . ASN A 1 210 ? -1.321 8.173 34.452 1.00 84.44 210 ASN A CA 1
ATOM 1622 C C . ASN A 1 210 ? -0.603 9.334 33.738 1.00 84.44 210 ASN A C 1
ATOM 1624 O O . ASN A 1 210 ? -0.440 9.345 32.525 1.00 84.44 210 ASN A O 1
ATOM 1628 N N . SER A 1 211 ? -0.143 10.340 34.491 1.00 83.31 211 SER A N 1
ATOM 1629 C CA . SER A 1 211 ? 0.564 11.501 33.917 1.00 83.31 211 SER A CA 1
ATOM 1630 C C . SER A 1 211 ? 1.886 11.161 33.214 1.00 83.31 211 SER A C 1
ATOM 1632 O O . SER A 1 211 ? 2.471 12.032 32.576 1.00 83.31 211 SER A O 1
ATOM 1634 N N . ASN A 1 212 ? 2.382 9.937 33.391 1.00 81.19 212 ASN A N 1
ATOM 1635 C CA . ASN A 1 212 ? 3.597 9.421 32.776 1.00 81.19 212 ASN A CA 1
ATOM 1636 C C . ASN A 1 212 ? 3.300 8.509 31.571 1.00 81.19 212 ASN A C 1
ATOM 1638 O O . ASN A 1 212 ? 4.248 7.990 30.992 1.00 81.19 212 ASN A O 1
ATOM 1642 N N . GLY A 1 213 ? 2.028 8.311 31.202 1.00 78.31 213 GLY A N 1
ATOM 1643 C CA . GLY A 1 213 ? 1.633 7.438 30.093 1.00 78.31 213 GLY A CA 1
ATOM 1644 C C . GLY A 1 213 ? 1.542 5.950 30.449 1.00 78.31 213 GLY A C 1
ATOM 1645 O O . GLY A 1 213 ? 1.490 5.121 29.547 1.00 78.31 213 GLY A O 1
ATOM 1646 N N . GLU A 1 214 ? 1.539 5.594 31.738 1.00 81.50 214 GLU A N 1
ATOM 1647 C CA . GLU A 1 214 ? 1.444 4.199 32.197 1.00 81.50 214 GLU A CA 1
ATOM 1648 C C . GLU A 1 214 ? 0.007 3.868 32.615 1.00 81.50 214 GLU A C 1
ATOM 1650 O O . GLU A 1 214 ? -0.660 4.696 33.251 1.00 81.50 214 GLU A O 1
ATOM 1655 N N . LEU A 1 215 ? -0.456 2.651 32.322 1.00 83.69 215 LEU A N 1
ATOM 1656 C CA . LEU A 1 215 ? -1.725 2.144 32.837 1.00 83.69 215 LEU A CA 1
ATOM 1657 C C . LEU A 1 215 ? -1.651 1.856 34.345 1.00 83.69 215 LEU A C 1
ATOM 1659 O O . LEU A 1 215 ? -0.756 1.169 34.835 1.00 83.69 215 LEU A O 1
ATOM 1663 N N . VAL A 1 216 ? -2.622 2.382 35.090 1.00 87.00 216 VAL A N 1
ATOM 1664 C CA . VAL A 1 216 ? -2.776 2.203 36.540 1.00 87.00 216 VAL A CA 1
ATOM 1665 C C . VAL A 1 216 ? -4.218 1.841 36.890 1.00 87.00 216 VAL A C 1
ATOM 1667 O O . VAL A 1 216 ? -5.128 2.078 36.097 1.00 87.00 216 VAL A O 1
ATOM 1670 N N . GLN A 1 217 ? -4.435 1.273 38.079 1.00 86.88 217 GLN A N 1
ATOM 1671 C CA . GLN A 1 217 ? -5.786 1.014 38.585 1.00 86.88 217 GLN A CA 1
ATOM 1672 C C . GLN A 1 217 ? -6.598 2.309 38.656 1.00 86.88 217 GLN A C 1
ATOM 1674 O O . GLN A 1 217 ? -6.075 3.360 39.038 1.00 86.88 217 GLN A O 1
ATOM 1679 N N . LYS A 1 218 ? -7.872 2.214 38.277 1.00 83.38 218 LYS A N 1
ATOM 1680 C CA . LYS A 1 218 ? -8.819 3.320 38.356 1.00 83.38 218 LYS A CA 1
ATOM 1681 C C . LYS A 1 218 ? -9.345 3.449 39.786 1.00 83.38 218 LYS A C 1
ATOM 1683 O O . LYS A 1 218 ? -9.963 2.520 40.296 1.00 83.38 218 LYS A O 1
ATOM 1688 N N . ASP A 1 219 ? -9.110 4.597 40.416 1.00 83.94 219 ASP A N 1
ATOM 1689 C CA . ASP A 1 219 ? -9.710 4.929 41.713 1.00 83.94 219 ASP A CA 1
ATOM 1690 C C . ASP A 1 219 ? -11.179 5.376 41.539 1.00 83.94 219 ASP A C 1
ATOM 1692 O O . ASP A 1 219 ? -11.557 5.887 40.484 1.00 83.94 219 ASP A O 1
ATOM 1696 N N . ASP A 1 220 ? -12.002 5.260 42.591 1.00 78.69 220 ASP A N 1
ATOM 1697 C CA . ASP A 1 220 ? -13.426 5.666 42.575 1.00 78.69 220 ASP A CA 1
ATOM 1698 C C . ASP A 1 220 ? -13.642 7.142 42.170 1.00 78.69 220 ASP A C 1
ATOM 1700 O O . ASP A 1 220 ? -14.679 7.496 41.611 1.00 78.69 220 ASP A O 1
ATOM 1704 N N . ASP A 1 221 ? -12.663 8.006 42.459 1.00 79.81 221 ASP A N 1
ATOM 1705 C CA . ASP A 1 221 ? -12.695 9.446 42.167 1.00 79.81 221 ASP A CA 1
ATOM 1706 C C . ASP A 1 221 ? -12.025 9.804 40.820 1.00 7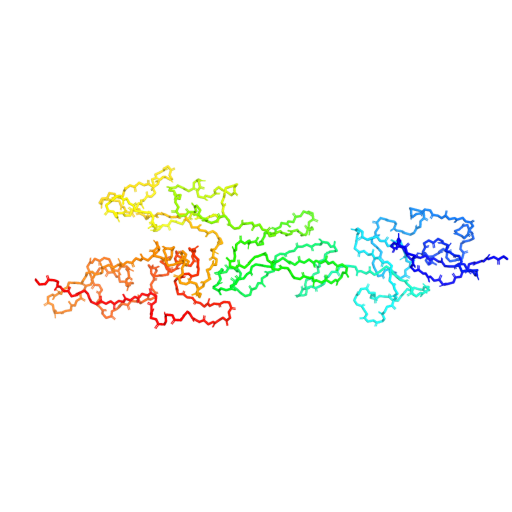9.81 221 ASP A C 1
ATOM 1708 O O . ASP A 1 221 ? -11.825 10.984 40.518 1.00 79.81 221 ASP A O 1
ATOM 1712 N N . ASP A 1 222 ? -11.636 8.805 40.022 1.00 78.88 222 ASP A N 1
ATOM 1713 C CA . ASP A 1 222 ? -10.912 8.989 38.767 1.00 78.88 222 ASP A CA 1
ATOM 1714 C C . ASP A 1 222 ? -11.860 9.070 37.560 1.00 78.88 222 ASP A C 1
ATOM 1716 O O . ASP A 1 222 ? -12.521 8.101 37.180 1.00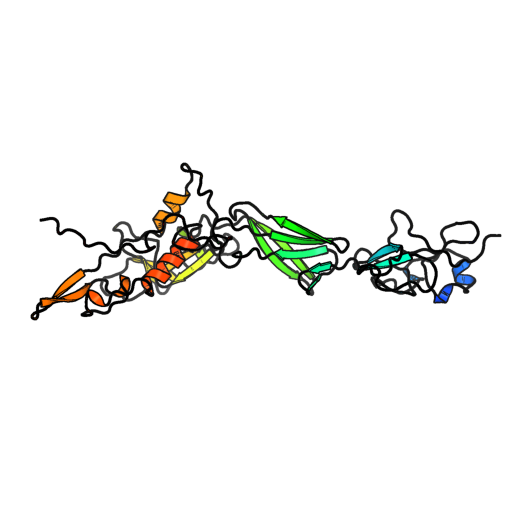 78.88 222 ASP A O 1
ATOM 1720 N N . ASP A 1 223 ? -11.916 10.239 36.924 1.00 76.31 223 ASP A N 1
ATOM 1721 C CA . ASP A 1 223 ? -12.749 10.507 35.750 1.00 76.31 223 ASP A CA 1
ATOM 1722 C C . ASP A 1 223 ? -12.048 10.201 34.418 1.00 76.31 223 ASP A C 1
ATOM 1724 O O . ASP A 1 223 ? -12.651 10.354 33.352 1.00 76.31 223 ASP A O 1
ATOM 1728 N N . ARG A 1 224 ? -10.792 9.737 34.447 1.00 81.88 224 ARG A N 1
ATOM 1729 C CA . ARG A 1 224 ? -10.039 9.431 33.230 1.00 81.88 224 ARG A CA 1
ATOM 1730 C C . ARG A 1 224 ? -10.615 8.218 32.500 1.00 81.88 224 ARG A C 1
ATOM 1732 O O . ARG A 1 224 ? -11.119 7.254 33.093 1.00 81.88 224 ARG A O 1
ATOM 1739 N N . GLY A 1 225 ? -10.510 8.283 31.175 1.00 77.06 225 GLY A N 1
ATOM 1740 C CA . GLY A 1 225 ? -10.760 7.153 30.289 1.00 77.06 225 GLY A CA 1
ATOM 1741 C C . GLY A 1 225 ? -9.648 6.112 30.394 1.00 77.06 225 GLY A C 1
ATOM 1742 O O . GLY A 1 225 ? -8.522 6.416 30.799 1.00 77.06 225 GLY A O 1
ATOM 1743 N N . GLY A 1 226 ? -9.975 4.875 30.023 1.00 86.88 226 GLY A N 1
ATOM 1744 C CA . GLY A 1 226 ? -8.954 3.848 29.839 1.00 86.88 226 GLY A CA 1
ATOM 1745 C C . GLY A 1 226 ? -8.105 4.124 28.602 1.00 86.88 226 GLY A C 1
ATOM 1746 O O . GLY A 1 226 ? -8.367 5.072 27.864 1.00 86.88 226 GLY A O 1
ATOM 1747 N N . ALA A 1 227 ? -7.111 3.286 28.349 1.00 90.62 227 ALA A N 1
ATOM 1748 C CA . ALA A 1 227 ? -6.467 3.249 27.046 1.00 90.62 227 ALA A CA 1
ATOM 1749 C C . ALA A 1 227 ? -6.056 1.828 26.693 1.00 90.62 227 ALA A C 1
ATOM 1751 O O . ALA A 1 227 ? -5.899 0.972 27.564 1.00 90.62 227 ALA A O 1
ATOM 1752 N N . THR A 1 228 ? -5.893 1.578 25.405 1.00 92.69 228 THR A N 1
ATOM 1753 C CA . THR A 1 228 ? -5.491 0.274 24.906 1.00 92.69 228 THR A CA 1
ATOM 1754 C C . THR A 1 228 ? -4.598 0.419 23.686 1.00 92.69 228 THR A C 1
ATOM 1756 O O . THR A 1 228 ? -4.739 1.351 22.895 1.00 92.69 228 THR A O 1
ATOM 1759 N N . CYS A 1 229 ? -3.668 -0.516 23.540 1.00 94.69 229 CYS A N 1
ATOM 1760 C CA . CYS A 1 229 ? -2.839 -0.629 22.359 1.00 94.69 229 CYS A CA 1
ATOM 1761 C C . CYS A 1 229 ? -3.473 -1.619 21.379 1.00 94.69 229 CYS A C 1
ATOM 1763 O O . CYS A 1 229 ? -3.716 -2.779 21.719 1.00 94.69 229 CYS A O 1
ATOM 1765 N N . LEU A 1 230 ? -3.739 -1.161 20.158 1.00 94.12 230 LEU A N 1
ATOM 1766 C CA . LEU A 1 230 ? -4.424 -1.939 19.128 1.00 94.12 230 LEU A CA 1
ATOM 1767 C C . LEU A 1 230 ? -3.560 -2.071 17.878 1.00 94.12 230 LEU A C 1
ATOM 1769 O O . LEU A 1 230 ? -2.770 -1.172 17.593 1.00 94.12 230 LEU A O 1
ATOM 1773 N N . PRO A 1 231 ? -3.722 -3.143 17.090 1.00 94.31 231 PRO A N 1
ATOM 1774 C CA . PRO A 1 231 ? -3.104 -3.230 15.775 1.00 94.31 231 PRO A CA 1
ATOM 1775 C C . PRO A 1 231 ? -3.456 -2.027 14.891 1.00 94.31 231 PRO A C 1
ATOM 1777 O O . PRO A 1 231 ? -4.599 -1.562 14.851 1.00 94.31 231 PRO A O 1
ATOM 1780 N N . LEU A 1 232 ? -2.462 -1.520 14.164 1.00 91.50 232 LEU A N 1
ATOM 1781 C CA . LEU A 1 232 ? -2.676 -0.562 13.080 1.00 91.50 232 LEU A CA 1
ATOM 1782 C C . LEU A 1 232 ? -3.297 -1.268 11.868 1.00 91.50 232 LEU A C 1
ATOM 1784 O O . LEU A 1 232 ? -4.181 -0.720 11.214 1.00 91.50 232 LEU A O 1
ATOM 1788 N N . TYR A 1 233 ? -2.857 -2.502 11.614 1.00 91.56 233 TYR A N 1
ATOM 1789 C CA . TYR A 1 233 ? -3.389 -3.389 10.585 1.00 91.56 233 TYR A CA 1
ATOM 1790 C C . TYR A 1 233 ? -3.956 -4.638 11.252 1.00 91.56 233 TYR A C 1
ATOM 1792 O O . TYR A 1 233 ? -3.206 -5.471 11.769 1.00 91.56 233 TYR A O 1
ATOM 1800 N N . ALA A 1 234 ? -5.280 -4.776 11.252 1.00 92.00 234 ALA A N 1
ATOM 1801 C CA . ALA A 1 234 ? -5.928 -5.884 11.938 1.00 92.00 234 ALA A CA 1
ATOM 1802 C C . ALA A 1 234 ? -5.534 -7.223 11.284 1.00 92.00 234 ALA A C 1
ATOM 1804 O O . ALA A 1 234 ? -5.477 -7.309 10.050 1.00 92.00 234 ALA A O 1
ATOM 1805 N N . PRO A 1 235 ? -5.268 -8.291 12.052 1.00 91.94 235 PRO A N 1
ATOM 1806 C CA . PRO A 1 235 ? -5.040 -9.609 11.470 1.00 91.94 235 PRO A CA 1
ATOM 1807 C C . PRO A 1 235 ? -6.292 -10.132 10.768 1.00 91.94 235 PRO A C 1
ATOM 1809 O O . PRO A 1 235 ? -7.411 -9.802 11.144 1.00 91.94 235 PRO A O 1
ATOM 1812 N N . GLY A 1 236 ? -6.124 -10.947 9.731 1.00 90.19 236 GLY A N 1
ATOM 1813 C CA . GLY A 1 236 ? -7.225 -11.732 9.176 1.00 90.19 236 GLY A CA 1
ATOM 1814 C C . GLY A 1 236 ? -7.333 -13.083 9.869 1.00 90.19 236 GLY A C 1
ATOM 1815 O O . GLY A 1 236 ? -6.327 -13.632 10.328 1.00 90.19 236 GLY A O 1
ATOM 1816 N N . PHE A 1 237 ? -8.539 -13.643 9.882 1.00 87.38 237 PHE A N 1
ATOM 1817 C CA . PHE A 1 237 ? -8.806 -14.966 10.432 1.00 87.38 237 PHE A CA 1
ATOM 1818 C C . PHE A 1 237 ? -9.376 -15.917 9.383 1.00 87.38 237 PHE A C 1
ATOM 1820 O O . PHE A 1 237 ? -10.100 -15.545 8.457 1.00 87.38 237 PHE A O 1
ATOM 1827 N N . ASP A 1 238 ? -9.073 -17.197 9.549 1.00 82.19 238 ASP A N 1
ATOM 1828 C CA . ASP A 1 238 ? -9.688 -18.278 8.802 1.00 82.19 238 ASP A CA 1
ATOM 1829 C C . ASP A 1 238 ? -11.034 -18.646 9.435 1.00 82.19 238 ASP A C 1
ATOM 1831 O O . ASP A 1 238 ? -11.155 -19.618 10.169 1.00 82.19 238 ASP A O 1
ATOM 1835 N N . PHE A 1 239 ? -12.086 -17.888 9.110 1.00 71.00 239 PHE A N 1
ATOM 1836 C CA . PHE A 1 239 ? -13.423 -18.043 9.715 1.00 71.00 239 PHE A CA 1
ATOM 1837 C C . PHE A 1 239 ? -14.035 -19.460 9.620 1.00 71.00 239 PHE A C 1
ATOM 1839 O O . PHE A 1 239 ? -15.005 -19.773 10.306 1.00 71.00 239 PHE A O 1
ATOM 1846 N N . TRP A 1 240 ? -13.523 -20.322 8.736 1.00 74.94 240 TRP A N 1
ATOM 1847 C CA . TRP A 1 240 ? -13.960 -21.716 8.593 1.00 74.94 240 TRP A CA 1
ATOM 1848 C C . TRP A 1 240 ? -13.204 -22.700 9.494 1.00 74.94 240 TRP A C 1
ATOM 1850 O O . TRP A 1 240 ? -13.570 -23.877 9.548 1.00 74.94 240 TRP A O 1
ATOM 1860 N N . ASN A 1 241 ? -12.132 -22.265 10.150 1.00 78.88 241 ASN A N 1
ATOM 1861 C CA . ASN A 1 241 ? -11.322 -23.092 11.023 1.00 78.88 241 ASN A CA 1
ATOM 1862 C C . ASN A 1 241 ? -11.786 -22.947 12.473 1.00 78.88 241 ASN A C 1
ATOM 1864 O O . ASN A 1 241 ? -11.490 -21.977 13.161 1.00 78.88 241 ASN A O 1
ATOM 1868 N N . THR A 1 242 ? -12.490 -23.965 12.955 1.00 72.38 242 THR A N 1
ATOM 1869 C CA . THR A 1 242 ? -12.996 -24.017 14.331 1.00 72.38 242 THR A CA 1
ATOM 1870 C C . THR A 1 242 ? -11.920 -24.331 15.374 1.00 72.38 242 THR A C 1
ATOM 1872 O O . THR A 1 242 ? -12.236 -24.395 16.554 1.00 72.38 242 THR A O 1
ATOM 1875 N N . GLU A 1 243 ? -10.682 -24.612 14.958 1.00 79.06 243 GLU A N 1
ATOM 1876 C CA . GLU A 1 243 ? -9.542 -24.877 15.851 1.00 79.06 243 GLU A CA 1
ATOM 1877 C C . GLU A 1 243 ? -8.568 -23.681 15.925 1.00 79.06 243 GLU A C 1
ATOM 1879 O O . GLU A 1 243 ? -7.483 -23.816 16.486 1.00 79.06 243 GLU A O 1
ATOM 1884 N N . GLY A 1 244 ? -8.920 -22.537 15.324 1.00 79.88 244 GLY A N 1
ATOM 1885 C CA . GLY A 1 244 ? -8.107 -21.318 15.337 1.00 79.88 244 GLY A CA 1
ATOM 1886 C C . GLY A 1 244 ? -8.254 -20.481 16.615 1.00 79.88 244 GLY A C 1
ATOM 1887 O O . GLY A 1 244 ? -9.124 -20.722 17.445 1.00 79.88 244 GLY A O 1
ATOM 1888 N N . GLU A 1 245 ? -7.418 -19.449 16.739 1.00 84.06 245 GLU A N 1
ATOM 1889 C CA . GLU A 1 245 ? -7.382 -18.521 17.890 1.00 84.06 245 GLU A CA 1
ATOM 1890 C C . GLU A 1 245 ? -8.353 -17.332 17.737 1.00 84.06 245 GLU A C 1
ATOM 1892 O O . GLU A 1 245 ? -8.418 -16.456 18.595 1.00 84.06 245 GLU A O 1
ATOM 1897 N N . ALA A 1 246 ? -9.122 -17.287 16.643 1.00 86.81 246 ALA A N 1
ATOM 1898 C CA . ALA A 1 246 ? -9.998 -16.164 16.312 1.00 86.81 246 ALA A CA 1
ATOM 1899 C C . ALA A 1 246 ? -11.048 -15.888 17.402 1.00 86.81 246 ALA A C 1
ATOM 1901 O O . ALA A 1 246 ? -11.258 -14.738 17.774 1.00 86.81 246 ALA A O 1
ATOM 1902 N N . GLU A 1 247 ? -11.683 -16.934 17.945 1.00 85.12 247 GLU A N 1
ATOM 1903 C CA . GLU A 1 247 ? -12.694 -16.786 19.002 1.00 85.12 247 GLU A CA 1
ATOM 1904 C C . GLU A 1 247 ? -12.082 -16.211 20.286 1.00 85.12 247 GLU A C 1
ATOM 1906 O O . GLU A 1 247 ? -12.649 -15.294 20.875 1.00 85.12 247 GLU A O 1
ATOM 1911 N N . GLU A 1 248 ? -10.899 -16.691 20.679 1.00 87.75 248 GLU A N 1
ATOM 1912 C CA . GLU A 1 248 ? -10.187 -16.201 21.863 1.00 87.75 248 GLU A CA 1
ATOM 1913 C C . GLU A 1 248 ? -9.767 -14.734 21.696 1.00 87.75 248 GLU A C 1
ATOM 1915 O O . GLU A 1 248 ? -9.962 -13.936 22.610 1.00 87.75 248 GLU A O 1
ATOM 1920 N N . LEU A 1 249 ? -9.261 -14.354 20.518 1.00 89.25 249 LEU A N 1
ATOM 1921 C CA . LEU A 1 249 ? -8.864 -12.975 20.220 1.00 89.25 249 LEU A CA 1
ATOM 1922 C C . LEU A 1 249 ? -10.062 -12.022 20.169 1.00 89.25 249 LEU A C 1
ATOM 1924 O O . LEU A 1 249 ? -10.013 -10.951 20.770 1.00 89.25 249 LEU A O 1
ATOM 1928 N N . CYS A 1 250 ? -11.156 -12.407 19.507 1.00 88.25 250 CYS A N 1
ATOM 1929 C CA . CYS A 1 250 ? -12.368 -11.588 19.467 1.00 88.25 250 CYS A CA 1
ATOM 1930 C C . CYS A 1 250 ? -13.026 -11.455 20.850 1.00 88.25 250 CYS A C 1
ATOM 1932 O O . CYS A 1 250 ? -13.607 -10.412 21.165 1.00 88.25 250 CYS A O 1
ATOM 1934 N N . ALA A 1 251 ? -12.910 -12.479 21.702 1.00 88.38 251 ALA A N 1
ATOM 1935 C CA . ALA A 1 251 ? -13.418 -12.434 23.069 1.00 88.38 251 ALA A CA 1
ATOM 1936 C C . ALA A 1 251 ? -12.709 -11.378 23.934 1.00 88.38 251 ALA A C 1
ATOM 1938 O O . ALA A 1 251 ? -13.332 -10.849 24.849 1.00 88.38 251 ALA A O 1
ATOM 1939 N N . LEU A 1 252 ? -11.458 -11.007 23.628 1.00 88.75 252 LEU A N 1
ATOM 1940 C CA . LEU A 1 252 ? -10.724 -9.982 24.385 1.00 88.75 252 LEU A CA 1
ATOM 1941 C C . LEU A 1 252 ? -11.385 -8.599 24.336 1.00 88.75 252 LEU A C 1
ATOM 1943 O O . LEU A 1 252 ? -11.280 -7.845 25.298 1.00 88.75 252 LEU A O 1
ATOM 1947 N N . ALA A 1 253 ? -12.045 -8.261 23.225 1.00 88.38 253 ALA A N 1
ATOM 1948 C CA . ALA A 1 253 ? -12.780 -7.003 23.071 1.00 88.38 253 ALA A CA 1
ATOM 1949 C C . ALA A 1 253 ? -14.285 -7.137 23.344 1.00 88.38 253 ALA A C 1
ATOM 1951 O O . ALA A 1 253 ? -15.006 -6.139 23.301 1.00 88.38 253 ALA A O 1
ATOM 1952 N N . SER A 1 254 ? -14.764 -8.352 23.624 1.00 87.06 254 SER A N 1
ATOM 1953 C CA . SER A 1 254 ? -16.165 -8.590 23.958 1.00 87.06 254 SER A CA 1
ATOM 1954 C C . SER A 1 254 ? -16.448 -8.100 25.377 1.00 87.06 254 SER A C 1
ATOM 1956 O O . SER A 1 254 ? -15.775 -8.501 26.322 1.00 87.06 254 SER A O 1
ATOM 1958 N N . GLU A 1 255 ? -17.454 -7.239 25.528 1.00 86.56 255 GLU A N 1
ATOM 1959 C CA . GLU A 1 255 ? -17.802 -6.617 26.806 1.00 86.56 255 GLU A CA 1
ATOM 1960 C C . GLU A 1 255 ? -19.315 -6.628 27.024 1.00 86.56 255 GLU A C 1
ATOM 1962 O O . GLU A 1 255 ? -20.074 -6.176 26.164 1.00 86.56 255 GLU A O 1
ATOM 1967 N N . ASP A 1 256 ? -19.733 -7.038 28.221 1.00 86.44 256 ASP A N 1
ATOM 1968 C CA . ASP A 1 256 ? -21.101 -6.852 28.694 1.00 86.44 256 ASP A CA 1
ATOM 1969 C C . ASP A 1 256 ? -21.207 -5.543 29.484 1.00 86.44 256 ASP A C 1
ATOM 1971 O O . ASP A 1 256 ? -20.588 -5.385 30.537 1.00 86.44 256 ASP A O 1
ATOM 1975 N N . CYS A 1 257 ? -22.041 -4.610 29.020 1.00 86.81 257 CYS A N 1
ATOM 1976 C CA . CYS A 1 257 ? -22.382 -3.426 29.801 1.00 86.81 257 CYS A CA 1
ATOM 1977 C C . CYS A 1 257 ? -23.748 -3.569 30.478 1.00 86.81 257 CYS A C 1
ATOM 1979 O O . CYS A 1 257 ? -24.800 -3.531 29.837 1.00 86.81 257 CYS A O 1
ATOM 1981 N N . VAL A 1 258 ? -23.732 -3.704 31.805 1.00 88.50 258 VAL A N 1
ATOM 1982 C CA . VAL A 1 258 ? -24.952 -3.825 32.608 1.00 88.50 258 VAL A CA 1
ATOM 1983 C C . VAL A 1 258 ? -25.524 -2.444 32.917 1.00 88.50 258 VAL A C 1
ATOM 1985 O O . VAL A 1 258 ? -25.000 -1.722 33.765 1.00 88.50 258 VAL A O 1
ATOM 1988 N N . VAL A 1 259 ? -26.636 -2.104 32.267 1.00 88.75 259 VAL A N 1
ATOM 1989 C CA . VAL A 1 259 ? -27.369 -0.849 32.487 1.00 88.75 259 VAL A CA 1
ATOM 1990 C C . VAL A 1 259 ? -28.423 -1.044 33.574 1.00 88.75 259 VAL A C 1
ATOM 1992 O O . VAL A 1 259 ? -29.257 -1.951 33.485 1.00 88.75 259 VAL A O 1
ATOM 1995 N N . LYS A 1 260 ? -28.436 -0.184 34.600 1.00 90.31 260 LYS A N 1
ATOM 1996 C CA . LYS A 1 260 ? -29.473 -0.232 35.646 1.00 90.31 260 LYS A CA 1
ATOM 1997 C C . LYS A 1 260 ? -30.528 0.834 35.419 1.00 90.31 260 LYS A C 1
ATOM 1999 O O . LYS A 1 260 ? -30.222 2.020 35.326 1.00 90.31 260 LYS A O 1
ATOM 2004 N N . PHE A 1 261 ? -31.789 0.414 35.441 1.00 89.44 261 PHE A N 1
ATOM 2005 C CA . PHE A 1 261 ? -32.944 1.303 35.413 1.00 89.44 261 PHE A CA 1
ATOM 2006 C C . PHE A 1 261 ? -33.630 1.329 36.776 1.00 89.44 261 PHE A C 1
ATOM 2008 O O . PHE A 1 261 ? -33.721 0.319 37.471 1.00 89.44 261 PHE A O 1
ATOM 2015 N N . GLN A 1 262 ? -34.176 2.485 37.147 1.00 89.50 262 GLN A N 1
ATOM 2016 C CA . GLN A 1 262 ? -34.947 2.650 38.371 1.00 89.50 262 GLN A CA 1
ATOM 2017 C C . GLN A 1 262 ? -36.327 3.223 38.074 1.00 89.50 262 GLN A C 1
ATOM 2019 O O . GLN A 1 262 ? -36.491 4.193 37.332 1.00 89.50 262 GLN A O 1
ATOM 2024 N N . LYS A 1 263 ? -37.341 2.640 38.713 1.00 90.75 263 LYS A N 1
ATOM 2025 C CA . LYS A 1 263 ? -38.722 3.093 38.586 1.00 90.75 263 LYS A CA 1
ATOM 2026 C C . LYS A 1 263 ? -38.965 4.376 39.384 1.00 90.75 263 LYS A C 1
ATOM 2028 O O . LYS A 1 263 ? -38.809 4.403 40.606 1.00 90.75 263 LYS A O 1
ATOM 2033 N N . GLY A 1 264 ? -39.388 5.431 38.695 1.00 83.19 264 GLY A N 1
ATOM 2034 C CA . GLY A 1 264 ? -39.759 6.714 39.284 1.00 83.19 264 GLY A CA 1
ATOM 2035 C C . GLY A 1 264 ? -41.151 6.717 39.930 1.00 83.19 264 GLY A C 1
ATOM 2036 O O . GLY A 1 264 ? -41.955 5.797 39.772 1.00 83.19 264 GLY A O 1
ATOM 2037 N N . LEU A 1 265 ? -41.481 7.814 40.625 1.00 80.56 265 LEU A N 1
ATOM 2038 C CA . LEU A 1 265 ? -42.744 7.984 41.369 1.00 80.56 265 LEU A CA 1
ATOM 2039 C C . LEU A 1 265 ? -44.016 7.906 40.501 1.00 80.56 265 LEU A C 1
ATOM 2041 O O . LEU A 1 265 ? -45.092 7.628 41.026 1.00 80.56 265 LEU A O 1
ATOM 2045 N N . ILE A 1 266 ? -43.907 8.167 39.195 1.00 82.81 266 ILE A N 1
ATOM 2046 C CA . ILE A 1 266 ? -45.032 8.170 38.239 1.00 82.81 266 ILE A CA 1
ATOM 2047 C C . ILE A 1 266 ? -45.129 6.827 37.482 1.00 82.81 266 ILE A C 1
ATOM 2049 O O . ILE A 1 266 ? -46.089 6.588 36.758 1.00 82.81 266 ILE A O 1
ATOM 2053 N N . GLY A 1 267 ? -44.195 5.899 37.725 1.00 86.19 267 GLY A N 1
ATOM 2054 C CA . GLY A 1 267 ? -44.190 4.556 37.144 1.00 86.19 267 GLY A CA 1
ATOM 2055 C C . GLY A 1 267 ? -43.278 4.375 35.930 1.00 86.19 267 GLY A C 1
ATOM 2056 O O . GLY A 1 267 ? -43.080 3.228 35.536 1.00 86.19 267 GLY A O 1
ATOM 2057 N N . ASP A 1 268 ? -42.701 5.455 35.399 1.00 88.75 268 ASP A N 1
ATOM 2058 C CA . ASP A 1 268 ? -41.713 5.416 34.313 1.00 88.75 268 ASP A CA 1
ATOM 2059 C C . ASP A 1 268 ? -40.363 4.879 34.825 1.00 88.75 268 ASP A C 1
ATOM 2061 O O . ASP A 1 268 ? -39.964 5.173 35.957 1.00 88.75 268 ASP A O 1
ATOM 2065 N N . TRP A 1 269 ? -39.662 4.102 33.998 1.00 90.44 269 TRP A N 1
ATOM 2066 C CA . TRP A 1 269 ? -38.288 3.663 34.252 1.00 90.44 269 TRP A CA 1
ATOM 2067 C C . TRP A 1 269 ? -37.313 4.700 33.704 1.00 90.44 269 TRP A C 1
ATOM 2069 O O . TRP A 1 269 ? -37.392 5.036 32.526 1.00 90.44 269 TRP A O 1
ATOM 2079 N N . GLY A 1 270 ? -36.424 5.197 34.562 1.00 90.56 270 GLY A N 1
ATOM 2080 C CA . GLY A 1 270 ? -35.322 6.071 34.169 1.00 90.56 270 GLY A CA 1
ATOM 2081 C C . GLY A 1 270 ? -33.986 5.356 34.331 1.00 90.56 270 GLY A C 1
ATOM 2082 O O . GLY A 1 270 ? -33.816 4.607 35.298 1.00 90.56 270 GLY A O 1
ATOM 2083 N N . CYS A 1 271 ? -33.051 5.580 33.413 1.00 93.62 271 CYS A N 1
ATOM 2084 C CA . CYS A 1 271 ? -31.702 5.038 33.522 1.00 93.62 271 CYS A CA 1
ATOM 2085 C C . CYS A 1 271 ? -30.964 5.616 34.743 1.00 93.62 271 CYS A C 1
ATOM 2087 O O . CYS A 1 271 ? -31.183 6.775 35.113 1.00 93.62 271 CYS A O 1
ATOM 2089 N N . LYS A 1 272 ? -30.136 4.798 35.405 1.00 93.50 272 LYS A N 1
ATOM 2090 C CA . LYS A 1 272 ? -29.388 5.165 36.617 1.00 93.50 272 LYS A CA 1
ATOM 2091 C C . LYS A 1 272 ? -27.902 4.876 36.593 1.00 93.50 272 LYS A C 1
ATOM 2093 O O . LYS A 1 272 ? -27.153 5.688 37.121 1.00 93.50 272 LYS A O 1
ATOM 2098 N N . GLU A 1 273 ? -27.481 3.754 36.032 1.00 90.38 273 GLU A N 1
ATOM 2099 C CA . GLU A 1 273 ? -26.064 3.393 35.962 1.00 90.38 273 GLU A CA 1
ATOM 2100 C C . GLU A 1 273 ? -25.745 2.880 34.559 1.00 90.38 273 GLU A C 1
ATOM 2102 O O . GLU A 1 273 ? -26.565 2.161 33.980 1.00 90.38 273 GLU A O 1
ATOM 2107 N N . ASN A 1 274 ? -24.561 3.248 34.059 1.00 89.00 274 ASN A N 1
ATOM 2108 C CA . ASN A 1 274 ? -24.015 2.880 32.748 1.00 89.00 274 ASN A CA 1
ATOM 2109 C C . ASN A 1 274 ? -24.931 3.236 31.562 1.00 89.00 274 ASN A C 1
ATOM 2111 O O . ASN A 1 274 ? -25.093 2.470 30.611 1.00 89.00 274 ASN A O 1
ATOM 2115 N N . CYS A 1 275 ? -25.591 4.391 31.645 1.00 92.00 275 CYS A N 1
ATOM 2116 C CA . CYS A 1 275 ? -26.556 4.851 30.645 1.00 92.00 275 CYS A CA 1
ATOM 2117 C C . CYS A 1 275 ? -25.914 5.079 29.270 1.00 92.00 275 CYS A C 1
ATOM 2119 O O . CYS A 1 275 ? -26.544 4.845 28.239 1.00 92.00 275 CYS A O 1
ATOM 2121 N N . GLU A 1 276 ? -24.633 5.439 29.252 1.00 89.88 276 GLU A N 1
ATOM 2122 C CA . GLU A 1 276 ? -23.842 5.674 28.052 1.00 89.88 276 GLU A CA 1
ATOM 2123 C C . GLU A 1 276 ? -23.766 4.454 27.125 1.00 89.88 276 GLU A C 1
ATOM 2125 O O . GLU A 1 276 ? -23.676 4.622 25.911 1.00 89.88 276 GLU A O 1
ATOM 2130 N N . CYS A 1 277 ? -23.877 3.235 27.664 1.00 88.81 277 CYS A N 1
ATOM 2131 C CA . CYS A 1 277 ? -23.834 2.001 26.878 1.00 88.81 277 CYS A CA 1
ATOM 2132 C C . CYS A 1 277 ? -25.020 1.844 25.924 1.00 88.81 277 CYS A C 1
ATOM 2134 O O . CYS A 1 277 ? -24.943 1.113 24.937 1.00 88.81 277 CYS A O 1
ATOM 2136 N N . VAL A 1 278 ? -26.118 2.539 26.214 1.00 89.94 278 VAL A N 1
ATOM 2137 C CA . VAL A 1 278 ? -27.353 2.541 25.424 1.00 89.94 278 VAL A CA 1
ATOM 2138 C C . VAL A 1 278 ? -27.704 3.943 24.917 1.00 89.94 278 VAL A C 1
ATOM 2140 O O . VAL A 1 278 ? -28.853 4.204 24.571 1.00 89.94 278 VAL A O 1
ATOM 2143 N N . GLY A 1 279 ? -26.719 4.849 24.885 1.00 90.25 279 GLY A N 1
ATOM 2144 C CA . GLY A 1 279 ? -26.882 6.211 24.368 1.00 90.25 279 GLY A CA 1
ATOM 2145 C C . GLY A 1 279 ? -27.777 7.106 25.224 1.00 90.25 279 GLY A C 1
ATOM 2146 O O . GLY A 1 279 ? -28.353 8.060 24.711 1.00 90.25 279 GLY A O 1
ATOM 2147 N N . LEU A 1 280 ? -27.908 6.799 26.514 1.00 92.62 280 LEU A N 1
ATOM 2148 C CA . LEU A 1 280 ? -28.763 7.523 27.450 1.00 92.62 280 LEU A CA 1
ATOM 2149 C C . LEU A 1 280 ? -27.946 8.361 28.441 1.00 92.62 280 LEU A C 1
ATOM 2151 O O . LEU A 1 280 ? -26.810 8.028 28.782 1.00 92.62 280 LEU A O 1
ATOM 2155 N N . GLU A 1 281 ? -28.567 9.403 28.986 1.00 94.12 281 GLU A N 1
ATOM 2156 C CA . GLU A 1 281 ? -28.120 10.108 30.188 1.00 94.12 281 GLU A CA 1
ATOM 2157 C C . GLU A 1 281 ? -28.892 9.630 31.438 1.00 94.12 281 GLU A C 1
ATOM 2159 O O . GLU A 1 281 ? -29.918 8.940 31.366 1.00 94.12 281 GLU A O 1
ATOM 2164 N N . GLU A 1 282 ? -28.409 9.988 32.636 1.00 93.88 282 GLU A N 1
ATOM 2165 C CA . GLU A 1 282 ? -29.108 9.638 33.877 1.00 93.88 282 GLU A CA 1
ATOM 2166 C C . GLU A 1 282 ? -30.520 10.255 33.906 1.00 93.88 282 GLU A C 1
ATOM 2168 O O . GLU A 1 282 ? -30.702 11.473 33.893 1.00 93.88 282 GLU A O 1
ATOM 2173 N N . GLY A 1 283 ? -31.537 9.402 34.049 1.00 91.88 283 GLY A N 1
ATOM 2174 C CA . GLY A 1 283 ? -32.944 9.791 34.100 1.00 91.88 283 GLY A CA 1
ATOM 2175 C C . GLY A 1 283 ? -33.697 9.676 32.776 1.00 91.88 283 GLY A C 1
ATOM 2176 O O . GLY A 1 283 ? -34.931 9.746 32.815 1.00 91.88 283 GLY A O 1
ATOM 2177 N N . ASP A 1 284 ? -33.005 9.436 31.660 1.00 94.81 284 ASP A N 1
ATOM 2178 C CA . ASP A 1 284 ? -33.646 9.164 30.372 1.00 94.81 284 ASP A CA 1
ATOM 2179 C C . ASP A 1 284 ? -34.456 7.871 30.411 1.00 94.81 284 ASP A C 1
ATOM 2181 O O . ASP A 1 284 ? -34.214 6.976 31.232 1.00 94.81 284 ASP A O 1
ATOM 2185 N N . LYS A 1 285 ? -35.482 7.790 29.560 1.00 92.25 285 LYS A N 1
ATOM 2186 C CA . LYS A 1 285 ? -36.446 6.696 29.627 1.00 92.25 285 LYS A CA 1
ATOM 2187 C C . LYS A 1 285 ? -35.920 5.470 28.906 1.00 92.25 285 LYS A C 1
ATOM 2189 O O . LYS A 1 285 ? -35.203 5.557 27.921 1.00 92.25 285 LYS A O 1
ATOM 2194 N N . LEU A 1 286 ? -36.381 4.309 29.361 1.00 87.62 286 LEU A N 1
ATOM 2195 C CA . LEU A 1 286 ? -36.089 3.027 28.715 1.00 87.62 286 LEU A CA 1
ATOM 2196 C C . LEU A 1 286 ? -36.451 3.003 27.215 1.00 87.62 286 LEU A C 1
ATOM 2198 O O . LEU A 1 286 ? -35.777 2.340 26.441 1.00 87.62 286 LEU A O 1
ATOM 2202 N N . ASP A 1 287 ? -37.496 3.725 26.805 1.00 89.19 287 ASP A N 1
ATOM 2203 C CA . ASP A 1 287 ? -37.937 3.772 25.403 1.00 89.19 287 ASP A CA 1
ATOM 2204 C C . ASP A 1 287 ? -37.035 4.651 24.507 1.00 89.19 287 ASP A C 1
ATOM 2206 O O . ASP A 1 287 ? -37.238 4.674 23.294 1.00 89.19 287 ASP A O 1
ATOM 2210 N N . ASP A 1 288 ? -36.065 5.368 25.087 1.00 91.56 288 ASP A N 1
ATOM 2211 C CA . ASP A 1 288 ? -35.171 6.295 24.380 1.00 91.56 288 ASP A CA 1
ATOM 2212 C C . ASP A 1 288 ? -33.820 5.647 23.990 1.00 91.56 288 ASP A C 1
ATOM 2214 O O . ASP A 1 288 ? -32.934 6.346 23.507 1.00 91.56 288 ASP A O 1
ATOM 2218 N N . ILE A 1 289 ? -33.643 4.334 24.209 1.00 88.81 289 ILE A N 1
ATOM 2219 C CA . ILE A 1 289 ? -32.399 3.598 23.908 1.00 88.81 289 ILE A CA 1
ATOM 2220 C C . ILE A 1 289 ? -31.949 3.821 22.456 1.00 88.81 289 ILE A C 1
ATOM 2222 O O . ILE A 1 289 ? -32.724 3.645 21.514 1.00 88.81 289 ILE A O 1
ATOM 2226 N N . GLU A 1 290 ? -30.661 4.117 22.284 1.00 87.12 290 GLU A N 1
ATOM 2227 C CA . GLU A 1 290 ? -29.988 4.208 20.991 1.00 87.12 290 GLU A CA 1
ATOM 2228 C C . GLU A 1 290 ? -28.989 3.050 20.841 1.00 87.12 290 GLU A C 1
ATOM 2230 O O . GLU A 1 290 ? -27.967 2.993 21.527 1.00 87.12 290 GLU A O 1
ATOM 2235 N N . GLU A 1 291 ? -29.280 2.118 19.932 1.00 81.62 291 GLU A N 1
ATOM 2236 C CA . GLU A 1 291 ? -28.428 0.947 19.655 1.00 81.62 291 GLU A CA 1
ATOM 2237 C C . GLU A 1 291 ? -27.115 1.321 18.942 1.00 81.62 291 GLU A C 1
ATOM 2239 O O . GLU A 1 291 ? -26.115 0.630 19.095 1.00 81.62 291 GLU A O 1
ATOM 2244 N N . ASP A 1 292 ? -27.089 2.436 18.204 1.00 84.56 292 ASP A N 1
ATOM 2245 C CA . ASP A 1 292 ? -25.911 2.945 17.484 1.00 84.56 292 ASP A CA 1
ATOM 2246 C C . ASP A 1 292 ? -25.337 4.201 18.166 1.00 84.56 292 ASP A C 1
ATOM 2248 O O . ASP A 1 292 ? -25.298 5.300 17.607 1.00 84.56 292 ASP A O 1
ATOM 2252 N N . ASN A 1 293 ? -24.914 4.052 19.419 1.00 88.75 293 ASN A N 1
ATOM 2253 C CA . ASN A 1 293 ? -24.343 5.138 20.217 1.00 88.75 293 ASN A CA 1
ATOM 2254 C C . ASN A 1 293 ? -22.798 5.124 20.218 1.00 88.75 293 ASN A C 1
ATOM 2256 O O . ASN A 1 293 ? -22.152 4.231 19.668 1.00 88.75 293 ASN A O 1
ATOM 2260 N N . GLN A 1 294 ? -22.182 6.136 20.837 1.00 88.25 294 GLN A N 1
ATOM 2261 C CA . GLN A 1 294 ? -20.721 6.284 20.869 1.00 88.25 294 GLN A CA 1
ATOM 2262 C C . GLN A 1 294 ? -20.009 5.083 21.514 1.00 88.25 294 GLN A C 1
ATOM 2264 O O . GLN A 1 294 ? -19.015 4.609 20.968 1.00 88.25 294 GLN A O 1
ATOM 2269 N N . TRP A 1 295 ? -20.531 4.557 22.626 1.00 86.81 295 TRP A N 1
ATOM 2270 C CA . TRP A 1 295 ? -19.939 3.409 23.315 1.00 86.81 295 TRP A CA 1
ATOM 2271 C C . TRP A 1 295 ? -19.903 2.174 22.408 1.00 86.81 295 TRP A C 1
ATOM 2273 O O . TRP A 1 295 ? -18.877 1.500 22.317 1.00 86.81 295 TRP A O 1
ATOM 2283 N N . VAL A 1 296 ? -20.994 1.934 21.674 1.00 86.19 296 VAL A N 1
ATOM 2284 C CA . VAL A 1 296 ? -21.124 0.825 20.719 1.00 86.19 296 VAL A CA 1
ATOM 2285 C C . VAL A 1 296 ? -20.129 0.957 19.571 1.00 86.19 296 VAL A C 1
ATOM 2287 O O . VAL A 1 296 ? -19.433 -0.006 19.245 1.00 86.19 296 VAL A O 1
ATOM 2290 N N . ARG A 1 297 ? -20.013 2.152 18.978 1.00 86.06 297 ARG A N 1
ATOM 2291 C CA . ARG A 1 297 ? -19.052 2.412 17.893 1.00 86.06 297 ARG A CA 1
ATOM 2292 C C . ARG A 1 297 ? -17.611 2.211 18.358 1.00 86.06 297 ARG A C 1
ATOM 2294 O O . ARG A 1 297 ? -16.825 1.599 17.637 1.00 86.06 297 ARG A O 1
ATOM 2301 N N . ASP A 1 298 ? -17.277 2.686 19.556 1.00 87.00 298 ASP A N 1
ATOM 2302 C CA . ASP A 1 298 ? -15.938 2.545 20.131 1.00 87.00 298 ASP A CA 1
ATOM 2303 C C . ASP A 1 298 ? -15.604 1.078 20.416 1.00 87.00 298 ASP A C 1
ATOM 2305 O O . ASP A 1 298 ? -14.521 0.617 20.052 1.00 87.00 298 ASP A O 1
ATOM 2309 N N . ARG A 1 299 ? -16.551 0.311 20.972 1.00 87.62 299 ARG A N 1
ATOM 2310 C CA . ARG A 1 299 ? -16.379 -1.134 21.173 1.00 87.62 299 ARG A CA 1
ATOM 2311 C C . ARG A 1 299 ? -16.224 -1.885 19.859 1.00 87.62 299 ARG A C 1
ATOM 2313 O O . ARG A 1 299 ? -15.296 -2.679 19.724 1.00 87.62 299 ARG A O 1
ATOM 2320 N N . ASN A 1 300 ? -17.055 -1.586 18.863 1.00 86.81 300 ASN A N 1
ATOM 2321 C CA . ASN A 1 300 ? -16.939 -2.215 17.552 1.00 86.81 300 ASN A CA 1
ATOM 2322 C C . ASN A 1 300 ? -15.593 -1.899 16.883 1.00 86.81 300 ASN A C 1
ATOM 2324 O O . ASN A 1 300 ? -14.977 -2.783 16.294 1.00 86.81 300 ASN A O 1
ATOM 2328 N N . LYS A 1 301 ? -15.093 -0.665 17.026 1.00 87.75 301 LYS A N 1
ATOM 2329 C CA . LYS A 1 301 ? -13.766 -0.275 16.534 1.00 87.75 301 LYS A CA 1
ATOM 2330 C C . LYS A 1 301 ? -12.650 -1.095 17.188 1.00 87.75 301 LYS A C 1
ATOM 2332 O O . LYS A 1 301 ? -11.715 -1.484 16.494 1.00 87.75 301 LYS A O 1
ATOM 2337 N N . MET A 1 302 ? -12.742 -1.378 18.490 1.00 89.75 302 MET A N 1
ATOM 2338 C CA . MET A 1 302 ? -11.777 -2.252 19.172 1.00 89.75 302 MET A CA 1
ATOM 2339 C C . MET A 1 302 ? -11.846 -3.678 18.639 1.00 89.75 302 MET A C 1
ATOM 2341 O O . MET A 1 302 ? -10.807 -4.232 18.299 1.00 89.75 302 MET A O 1
ATOM 2345 N N . CYS A 1 303 ? -13.050 -4.241 18.495 1.00 90.44 303 CYS A N 1
ATOM 2346 C CA . CYS A 1 303 ? -13.238 -5.563 17.899 1.00 90.44 303 CYS A CA 1
ATOM 2347 C C . CYS A 1 303 ? -12.593 -5.643 16.507 1.00 90.44 303 CYS A C 1
ATOM 2349 O O . CYS A 1 303 ? -11.735 -6.493 16.281 1.00 90.44 303 CYS A O 1
ATOM 2351 N N . LEU A 1 304 ? -12.934 -4.719 15.605 1.00 89.12 304 LEU A N 1
ATOM 2352 C CA . LEU A 1 304 ? -12.407 -4.686 14.236 1.00 89.12 304 LEU A CA 1
ATOM 2353 C C . LEU A 1 304 ? -10.883 -4.494 14.181 1.00 89.12 304 LEU A C 1
ATOM 2355 O O . LEU A 1 304 ? -10.240 -4.944 13.238 1.00 89.12 304 LEU A O 1
ATOM 2359 N N . ALA A 1 305 ? -10.277 -3.851 15.183 1.00 91.75 305 ALA A N 1
ATOM 2360 C CA . ALA A 1 305 ? -8.824 -3.715 15.255 1.00 91.75 305 ALA A CA 1
ATOM 2361 C C . ALA A 1 305 ? -8.121 -5.018 15.675 1.00 91.75 305 ALA A C 1
ATOM 2363 O O . ALA A 1 305 ? -6.968 -5.236 15.302 1.00 91.75 305 ALA A O 1
ATOM 2364 N N . LEU A 1 306 ? -8.795 -5.894 16.431 1.00 91.69 306 LEU A N 1
ATOM 2365 C CA . LEU A 1 306 ? -8.246 -7.190 16.849 1.00 91.69 306 LEU A CA 1
ATOM 2366 C C . LEU A 1 306 ? -8.308 -8.260 15.759 1.00 91.69 306 LEU A C 1
ATOM 2368 O O . LEU A 1 306 ? -7.647 -9.287 15.892 1.00 91.69 306 LEU A O 1
ATOM 2372 N N . GLY A 1 307 ? -9.056 -8.020 14.685 1.00 91.19 307 GLY A N 1
ATOM 2373 C CA . GLY A 1 307 ? -9.071 -8.865 13.503 1.00 91.19 307 GLY A CA 1
ATOM 2374 C C . GLY A 1 307 ? -10.416 -8.852 12.796 1.00 91.19 307 GLY A C 1
ATOM 2375 O O . GLY A 1 307 ? -11.120 -7.847 12.799 1.00 91.19 307 GLY A O 1
ATOM 2376 N N . ASP A 1 308 ? -10.805 -9.993 12.230 1.00 89.56 308 ASP A N 1
ATOM 2377 C CA . ASP A 1 308 ? -12.122 -10.186 11.605 1.00 89.56 308 ASP A CA 1
ATOM 2378 C C . ASP A 1 308 ? -13.241 -10.357 12.662 1.00 89.56 308 ASP A C 1
ATOM 2380 O O . ASP A 1 308 ? -14.020 -11.310 12.612 1.00 89.56 308 ASP A O 1
ATOM 2384 N N . CYS A 1 309 ? -13.289 -9.459 13.652 1.00 86.88 309 CYS A N 1
ATOM 2385 C CA . CYS A 1 309 ? -14.241 -9.457 14.764 1.00 86.88 309 CYS A CA 1
ATOM 2386 C C . CYS A 1 309 ? -15.254 -8.310 14.648 1.00 86.88 309 CYS A C 1
ATOM 2388 O O . CYS A 1 309 ? -15.034 -7.328 13.948 1.00 86.88 309 CYS A O 1
ATOM 2390 N N . GLY A 1 310 ? -16.325 -8.379 15.441 1.00 84.12 310 GLY A N 1
ATOM 2391 C CA . GLY A 1 310 ? -17.329 -7.317 15.509 1.00 84.12 310 GLY A CA 1
ATOM 2392 C C . GLY A 1 310 ? -18.296 -7.333 14.326 1.00 84.12 310 GLY A C 1
ATOM 2393 O O . GLY A 1 310 ? -18.465 -8.348 13.649 1.00 84.12 310 GLY A O 1
ATOM 2394 N N . SER A 1 311 ? -18.968 -6.205 14.118 1.00 83.00 311 SER A N 1
ATOM 2395 C CA . SER A 1 311 ? -19.978 -6.023 13.080 1.00 83.00 311 SER A CA 1
ATOM 2396 C C . SER A 1 311 ? -19.438 -5.164 11.949 1.00 83.00 311 SER A C 1
ATOM 2398 O O . SER A 1 311 ? -18.989 -4.035 12.165 1.00 83.00 311 SER A O 1
ATOM 2400 N N . GLY A 1 312 ? -19.509 -5.700 10.735 1.00 80.62 312 GLY A N 1
ATOM 2401 C CA . GLY A 1 312 ? -19.058 -5.040 9.521 1.00 80.62 312 GLY A CA 1
ATOM 2402 C C . GLY A 1 312 ? -19.295 -5.896 8.282 1.00 80.62 312 GLY A C 1
ATOM 2403 O O . GLY A 1 312 ? -19.674 -7.069 8.366 1.00 80.62 312 GLY A O 1
ATOM 2404 N N . ASP A 1 313 ? -19.049 -5.287 7.127 1.00 84.19 313 ASP A N 1
ATOM 2405 C CA . ASP A 1 313 ? -19.092 -5.965 5.839 1.00 84.19 313 ASP A CA 1
ATOM 2406 C C . ASP A 1 313 ? -17.748 -6.629 5.531 1.00 84.19 313 ASP A C 1
ATOM 2408 O O . ASP A 1 313 ? -16.678 -6.113 5.846 1.00 84.19 313 ASP A O 1
ATOM 2412 N N . ASN A 1 314 ? -17.778 -7.769 4.849 1.00 84.88 314 ASN A N 1
ATOM 2413 C CA . ASN A 1 314 ? -16.568 -8.341 4.266 1.00 84.88 314 ASN A CA 1
ATOM 2414 C C . ASN A 1 314 ? -16.123 -7.570 3.008 1.00 84.88 314 ASN A C 1
ATOM 2416 O O . ASN A 1 314 ? -16.830 -6.702 2.495 1.00 84.88 314 ASN A O 1
ATOM 2420 N N . TYR A 1 315 ? -14.976 -7.947 2.433 1.00 84.31 315 TYR A N 1
ATOM 2421 C CA . TYR A 1 315 ? -14.445 -7.308 1.216 1.00 84.31 315 TYR A CA 1
ATOM 2422 C C . TYR A 1 315 ? -15.391 -7.346 -0.010 1.00 84.31 315 TYR A C 1
ATOM 2424 O O . TYR A 1 315 ? -15.168 -6.631 -0.989 1.00 84.31 315 TYR A O 1
ATOM 2432 N N . ALA A 1 316 ? -16.433 -8.185 0.016 1.00 84.81 316 ALA A N 1
ATOM 2433 C CA . ALA A 1 316 ? -17.457 -8.292 -1.022 1.00 84.81 316 ALA A CA 1
ATOM 2434 C C . ALA A 1 316 ? -18.734 -7.479 -0.715 1.00 84.81 316 ALA A C 1
ATOM 2436 O O . ALA A 1 316 ? -19.668 -7.506 -1.520 1.00 84.81 316 ALA A O 1
ATOM 2437 N N . GLY A 1 317 ? -18.783 -6.749 0.405 1.00 85.38 317 GLY A N 1
ATOM 2438 C CA . GLY A 1 317 ? -19.946 -5.963 0.828 1.00 85.38 317 GLY A CA 1
ATOM 2439 C C . GLY A 1 317 ? -21.075 -6.815 1.411 1.00 85.38 317 GLY A C 1
ATOM 2440 O O . GLY A 1 317 ? -22.246 -6.465 1.265 1.00 85.38 317 GLY A O 1
ATOM 2441 N N . HIS A 1 318 ? -20.745 -7.981 1.971 1.00 83.38 318 HIS A N 1
ATOM 2442 C CA . HIS A 1 318 ? -21.703 -8.813 2.692 1.00 83.38 318 HIS A CA 1
ATOM 2443 C C . HIS A 1 318 ? -21.480 -8.696 4.194 1.00 83.38 318 HIS A C 1
ATOM 2445 O O . HIS A 1 318 ? -20.378 -8.975 4.670 1.00 83.38 318 HIS A O 1
ATOM 2451 N N . GLU A 1 319 ? -22.555 -8.381 4.905 1.00 80.19 319 GLU A N 1
ATOM 2452 C CA . GLU A 1 319 ? -22.611 -8.368 6.361 1.00 80.19 319 GLU A CA 1
ATOM 2453 C C . GLU A 1 319 ? -22.290 -9.754 6.948 1.00 80.19 319 GLU A C 1
ATOM 2455 O O . GLU A 1 319 ? -22.542 -10.801 6.331 1.00 80.19 319 GLU A O 1
ATOM 2460 N N . GLY A 1 320 ? -21.685 -9.759 8.135 1.00 69.44 320 GLY A N 1
ATOM 2461 C CA . GLY A 1 320 ? -21.301 -10.973 8.851 1.00 69.44 320 GLY A CA 1
ATOM 2462 C C . GLY A 1 320 ? -22.471 -11.936 9.105 1.00 69.44 320 GLY A C 1
ATOM 2463 O O . GLY A 1 320 ? -23.603 -11.541 9.352 1.00 69.44 320 GLY A O 1
ATOM 2464 N N . TYR A 1 321 ? -22.187 -13.245 9.080 1.00 57.34 321 TYR A N 1
ATOM 2465 C CA . TYR A 1 321 ? -23.189 -14.325 9.176 1.00 57.34 321 TYR A CA 1
ATOM 2466 C C . TYR A 1 321 ? -23.946 -14.372 10.522 1.00 57.34 321 TYR A C 1
ATOM 2468 O O . TYR A 1 321 ? -25.001 -15.002 10.621 1.00 57.34 321 TYR A O 1
ATOM 2476 N N . HIS A 1 322 ? -23.425 -13.714 11.562 1.00 56.12 322 HIS A N 1
ATOM 2477 C CA . HIS A 1 322 ? -24.107 -13.545 12.842 1.00 56.12 322 HIS A CA 1
ATOM 2478 C C . HIS A 1 322 ? -24.907 -12.238 12.843 1.00 56.12 322 HIS A C 1
ATOM 2480 O O . HIS A 1 322 ? -24.559 -11.286 13.525 1.00 56.12 322 HIS A O 1
ATOM 2486 N N . ASP A 1 323 ? -26.001 -12.262 12.080 1.00 44.62 323 ASP A N 1
ATOM 2487 C CA . ASP A 1 323 ? -27.106 -11.289 11.982 1.00 44.62 323 ASP A CA 1
ATOM 2488 C C . ASP A 1 323 ? -27.910 -11.200 13.301 1.00 44.62 323 ASP A C 1
ATOM 2490 O O . ASP A 1 323 ? -29.116 -11.435 13.377 1.00 44.62 323 ASP A O 1
ATOM 2494 N N . ALA A 1 324 ? -27.200 -11.013 14.406 1.00 47.12 324 ALA A N 1
ATOM 2495 C CA . ALA A 1 324 ? -27.755 -10.620 15.682 1.00 47.12 324 ALA A CA 1
ATOM 2496 C C . ALA A 1 324 ? -26.918 -9.424 16.084 1.00 47.12 324 ALA A C 1
ATOM 2498 O O . ALA A 1 324 ? -25.717 -9.603 16.274 1.00 47.12 324 ALA A O 1
ATOM 2499 N N . ASP A 1 325 ? -27.559 -8.262 16.139 1.00 54.91 325 ASP A N 1
ATOM 2500 C CA . ASP A 1 325 ? -27.016 -6.963 16.518 1.00 54.91 325 ASP A CA 1
ATOM 2501 C C . ASP A 1 325 ? -25.698 -7.082 17.297 1.00 54.91 325 ASP A C 1
ATOM 2503 O O . ASP A 1 325 ? -25.628 -7.788 18.312 1.00 54.91 325 ASP A O 1
ATOM 2507 N N . ALA A 1 326 ? -24.658 -6.374 16.834 1.00 56.09 326 ALA A N 1
ATOM 2508 C CA . ALA A 1 326 ? -23.351 -6.261 17.502 1.00 56.09 326 ALA A CA 1
ATOM 2509 C C . ALA A 1 326 ? -23.477 -6.014 19.018 1.00 56.09 326 ALA A C 1
ATOM 2511 O O . ALA A 1 326 ? -22.584 -6.330 19.801 1.00 56.09 326 ALA A O 1
ATOM 2512 N N . VAL A 1 327 ? -24.620 -5.448 19.403 1.00 60.97 327 VAL A N 1
ATOM 2513 C CA . VAL A 1 327 ? -25.079 -5.195 20.752 1.00 60.97 327 VAL A CA 1
ATOM 2514 C C . VAL A 1 327 ? -26.356 -5.985 20.984 1.00 60.97 327 VAL A C 1
ATOM 2516 O O . VAL A 1 327 ? -27.399 -5.693 20.406 1.00 60.97 327 VAL A O 1
ATOM 2519 N N . ARG A 1 328 ? -26.314 -6.951 21.898 1.00 69.75 328 ARG A N 1
ATOM 2520 C CA . ARG A 1 328 ? -27.533 -7.596 22.386 1.00 69.75 328 ARG A CA 1
ATOM 2521 C C . ARG A 1 328 ? -27.977 -6.923 23.668 1.00 69.75 328 ARG A C 1
ATOM 2523 O O . ARG A 1 328 ? -27.331 -7.061 24.700 1.00 69.75 328 ARG A O 1
ATOM 2530 N N . ILE A 1 329 ? -29.117 -6.244 23.611 1.00 68.94 329 ILE A N 1
ATOM 2531 C CA . ILE A 1 329 ? -29.761 -5.698 24.803 1.00 68.94 329 ILE A CA 1
ATOM 2532 C C . ILE A 1 329 ? -30.784 -6.719 25.291 1.00 68.94 329 ILE A C 1
ATOM 2534 O O . ILE A 1 329 ? -31.806 -6.964 24.649 1.00 68.94 329 ILE A O 1
ATOM 2538 N N . SER A 1 330 ? -30.518 -7.326 26.443 1.00 74.62 330 SER A N 1
ATOM 2539 C CA . SER A 1 330 ? -31.446 -8.252 27.092 1.00 74.62 330 SER A CA 1
ATOM 2540 C C . SER A 1 330 ? -31.681 -7.857 28.548 1.00 74.62 330 SER A C 1
ATOM 2542 O O . SER A 1 330 ? -30.720 -7.505 29.233 1.00 74.62 330 SER A O 1
ATOM 2544 N N . PRO A 1 331 ? -32.925 -7.946 29.059 1.00 74.00 331 PRO A N 1
ATOM 2545 C CA . PRO A 1 331 ? -33.173 -7.814 30.487 1.00 74.00 331 PRO A CA 1
ATOM 2546 C C . PRO A 1 331 ? -32.392 -8.891 31.244 1.00 74.00 331 PRO A C 1
ATOM 2548 O O . PRO A 1 331 ? -32.486 -10.069 30.899 1.00 74.00 331 PRO A O 1
ATOM 2551 N N . LEU A 1 332 ? -31.659 -8.500 32.284 1.00 74.19 332 LEU A N 1
ATOM 2552 C CA . LEU A 1 332 ? -31.160 -9.457 33.266 1.00 74.19 332 LEU A CA 1
ATOM 2553 C C . LEU A 1 332 ? -32.344 -9.879 34.142 1.00 74.19 332 LEU A C 1
ATOM 2555 O O . LEU A 1 332 ? -33.032 -9.024 34.705 1.00 74.19 332 LEU A O 1
ATOM 2559 N N . GLU A 1 333 ? -32.621 -11.180 34.216 1.00 65.69 333 GLU A N 1
ATOM 2560 C CA . GLU A 1 333 ? -33.562 -11.698 35.211 1.00 65.69 333 GLU A CA 1
ATOM 2561 C C . GLU A 1 333 ? -32.974 -11.409 36.605 1.00 65.69 333 GLU A C 1
ATOM 2563 O O . GLU A 1 333 ? -31.798 -11.678 36.847 1.00 65.69 333 GLU A O 1
ATOM 2568 N N . GLU A 1 334 ? -33.753 -10.798 37.507 1.00 58.28 334 GLU A N 1
ATOM 2569 C CA . GLU A 1 334 ? -33.337 -10.675 38.909 1.00 58.28 334 GLU A CA 1
ATOM 2570 C C . GLU A 1 334 ? -33.233 -12.095 39.488 1.00 58.28 334 GLU A C 1
ATOM 2572 O O . GLU A 1 334 ? -34.225 -12.826 39.513 1.00 58.28 334 GLU A O 1
ATOM 2577 N N . ASP A 1 335 ? -32.035 -12.499 39.924 1.00 51.84 335 ASP A N 1
ATOM 2578 C CA . ASP A 1 335 ? -31.855 -13.697 40.746 1.00 51.84 335 ASP A CA 1
ATOM 2579 C C . ASP A 1 335 ? -32.609 -13.481 42.079 1.00 51.84 335 ASP A C 1
ATOM 2581 O O . ASP A 1 335 ? -32.123 -12.770 42.963 1.00 51.84 335 ASP A O 1
ATOM 2585 N N . ASP A 1 336 ? -33.818 -14.047 42.183 1.00 38.72 336 ASP A N 1
ATOM 2586 C CA . ASP A 1 336 ? -34.697 -14.033 43.373 1.00 38.72 336 ASP A CA 1
ATOM 2587 C C . ASP A 1 336 ? -34.050 -14.635 44.643 1.00 38.72 336 ASP A C 1
ATOM 2589 O O . ASP A 1 336 ? -33.500 -15.766 44.581 1.00 38.72 336 ASP A O 1
#

Radius of gyration: 32.6 Å; chains: 1; bounding box: 79×38×94 Å

Secondary structure (DSSP, 8-state):
-----S-EEEPTT--SEEEE-TTS-EEEEPBGGGTT-TTTTTSPPPGGGSS-TTS--TT-SSB----GGGTEEEEE--TT-SSS-S--SSSSEEEEE--EEETTEEE-TT-EEEEPPTTTTTT-TT---EEEEEETTEEEEEE--GGGSEEEEEEEETTEEEEEEEE---TTGGG--BHHHHT-TTT--EEEEEE--S-B-TTSPBEEE-TTSBEEEPPTT----EEEEEESSPPP--TT-TTSSHHHHHHTT------EEEE-TTS-EEEEESGGGGT--TT-BGGG--SS-HHHHHHHHHHHHHSS-SS-B-TTS-B-S--S-SS---PPPP--

Sequence (336 aa):
NCGPTERTVCVENSDEVHFLDTCGNIANIYDSSKKNNQEYWSEMKDRDESCNPNSANAGSTICGSCNYLLGSTCKAYERGSIQTPSRPQIGDFICADLSCRYYGESYEHGETWCGGSPGVDESLPGSEHHRLVCYNGDVTVEACSAFRQEVCLEDSIDDFKTAQCVVNRWQDCIIQDNELDCENADHRDCQWLEGQSLLRDDDGSTLVVNSNGELVQKDDDDDRGGATCLPLYAPGFDFWNTEGEAEELCALASEDCVVKFQKGLIGDWGCKENCECVGLEEGDKLDDIEEDNQWVRDRNKMCLALGDCGSGDNYAGHEGYHDADAVRISPLEEDD